Protein AF-A0A847LHH3-F1 (afdb_monomer_lite)

Secondary structure (DSSP, 8-state):
---HHHHHHHHHHHHH----PBPEETT---EEEEEEEEEEESS-S--HHHHHHHHHHS-S--SEEEEE-S-GGGTHHHHHHHHHH-TGGGTSEEEEE-TTS-HHHHHHHHHTSTT---EEEEEEEEEEEEEEEEEETTSBS-EEEEEEEEEEEEEEEE--SSS-EEEEEEEEEEEEEEEESSS-GGGEEEEEEESSSSSEEEEEE-HHHHHHHHHTTSEEPP-PPTT-PSPPGGGSPPPTT--S--

pLDDT: mean 75.41, std 15.44, range [32.31, 95.19]

Foldseek 3Di:
DPDVVVVVVVLVVQVPDDDDKFAAEPFDFPWDFPDKDKDWDQDDPACLQVVLCCQVPPPDQFQEEEEEGQCQVVCVVVLVCQVVNDDSSVRHHYDYDHPVQDLVNVLCVQLPDDVRTFYKYKYKHRKMKMWTKIAGPRMPRFKIKTKIKIKIWMWMWTSDPVDTDIDIDIFMWMKMWMFTGRPDPVRTAWIFTGRGLADTPDIDGDVVVVVVCCVVSSHPHDDDDPDDDDDHSVNPDDRVVPPDDD

Sequence (246 aa):
MRPILPLLAALVVLTGAVFPAAGCTLADHAWQPIVFQAWDLDRPVVLQGILSWLVRSVPGQPREVWFRTNHPGEWWAADALKASIGGWVAQAAWHPIGPESGLLERVRTLAAGDGAPVALVAGVDQVRVWAGVFRDANAADGCYQFLVAQEARVRAILTGPVSPWAEEKTLRCWASAVFYGPPVPAGLLALTVTLDGETPAVTIDDPAKVALLISGKRLKQFVPKPGGTAPALSEIPPVPGGEAAR

Structure (mmCIF, N/CA/C/O backbone):
data_AF-A0A847LHH3-F1
#
_entry.id   AF-A0A847LHH3-F1
#
loop_
_atom_site.group_PDB
_atom_site.id
_atom_site.type_symbol
_atom_site.label_atom_id
_atom_site.label_alt_id
_atom_site.label_comp_id
_atom_site.label_asym_id
_atom_site.label_entity_id
_atom_site.label_seq_id
_atom_site.pdbx_PDB_ins_code
_atom_site.Cartn_x
_atom_site.Cartn_y
_atom_site.Cartn_z
_atom_site.occupancy
_atom_site.B_iso_or_equiv
_atom_site.auth_seq_id
_atom_site.auth_comp_id
_atom_site.auth_asym_id
_atom_site.auth_atom_id
_atom_site.pdbx_PDB_model_num
ATOM 1 N N . MET A 1 1 ? 17.432 -7.822 9.352 1.00 44.81 1 MET A N 1
ATOM 2 C CA . MET A 1 1 ? 17.647 -6.721 8.381 1.00 44.81 1 MET A CA 1
ATOM 3 C C . MET A 1 1 ? 18.822 -7.042 7.447 1.00 44.81 1 MET A C 1
ATOM 5 O O . MET A 1 1 ? 19.930 -6.600 7.705 1.00 44.81 1 MET A O 1
ATOM 9 N N . ARG A 1 2 ? 18.623 -7.854 6.395 1.00 49.25 2 ARG A N 1
ATOM 10 C CA . ARG A 1 2 ? 19.619 -8.101 5.323 1.00 49.25 2 ARG A CA 1
ATOM 11 C C . ARG A 1 2 ? 19.042 -8.320 3.889 1.00 49.25 2 ARG A C 1
ATOM 13 O O . ARG A 1 2 ? 19.647 -9.088 3.153 1.00 49.25 2 ARG A O 1
ATOM 20 N N . PRO A 1 3 ? 17.944 -7.676 3.422 1.00 53.41 3 PRO A N 1
ATOM 21 C CA . PRO A 1 3 ? 17.527 -7.847 2.021 1.00 53.41 3 PRO A CA 1
ATOM 22 C C . PRO A 1 3 ? 17.712 -6.625 1.098 1.00 53.41 3 PRO A C 1
ATOM 24 O O . PRO A 1 3 ? 17.299 -6.674 -0.054 1.00 53.41 3 PRO A O 1
ATOM 27 N N . ILE A 1 4 ? 18.319 -5.528 1.562 1.00 54.66 4 ILE A N 1
ATOM 28 C CA . ILE A 1 4 ? 18.472 -4.299 0.750 1.00 54.66 4 ILE A CA 1
ATOM 29 C C . ILE A 1 4 ? 19.621 -4.431 -0.274 1.00 54.66 4 ILE A C 1
ATOM 31 O O . ILE A 1 4 ? 19.595 -3.824 -1.343 1.00 54.66 4 ILE A O 1
ATOM 35 N N . LEU A 1 5 ? 20.614 -5.275 0.025 1.00 51.53 5 LEU A N 1
ATOM 36 C CA . LEU A 1 5 ? 21.828 -5.450 -0.776 1.00 51.53 5 LEU A CA 1
ATOM 37 C C . LEU A 1 5 ? 21.592 -5.885 -2.243 1.00 51.53 5 LEU A C 1
ATOM 39 O O . LEU A 1 5 ? 22.200 -5.270 -3.116 1.00 51.53 5 LEU A O 1
ATOM 43 N N . PRO A 1 6 ? 20.733 -6.878 -2.564 1.00 56.34 6 PRO A N 1
ATOM 44 C CA . PRO A 1 6 ? 20.505 -7.287 -3.953 1.00 56.34 6 PRO A CA 1
ATOM 45 C C . PRO A 1 6 ? 19.793 -6.216 -4.789 1.00 56.34 6 PRO A C 1
ATOM 47 O O . PRO A 1 6 ? 20.095 -6.076 -5.971 1.00 56.34 6 PRO A O 1
ATOM 50 N N . LEU A 1 7 ? 18.900 -5.421 -4.184 1.00 57.25 7 LEU A N 1
ATOM 51 C CA . LEU A 1 7 ? 18.204 -4.333 -4.879 1.00 57.25 7 LEU A CA 1
ATOM 52 C C . LEU A 1 7 ? 19.178 -3.199 -5.239 1.00 57.25 7 LEU A C 1
ATOM 54 O O . LEU A 1 7 ? 19.166 -2.699 -6.361 1.00 57.25 7 LEU A O 1
ATOM 58 N N . LEU A 1 8 ? 20.068 -2.844 -4.304 1.00 56.97 8 LEU A N 1
ATOM 59 C CA . LEU A 1 8 ? 21.129 -1.861 -4.539 1.00 56.97 8 LEU A CA 1
ATOM 60 C C . LEU A 1 8 ? 22.154 -2.360 -5.564 1.00 56.97 8 LEU A C 1
ATOM 62 O O . LEU A 1 8 ? 22.555 -1.598 -6.439 1.00 56.97 8 LEU A O 1
ATOM 66 N N . ALA A 1 9 ? 22.549 -3.634 -5.499 1.00 57.84 9 ALA A N 1
ATOM 67 C CA . ALA A 1 9 ? 23.476 -4.224 -6.462 1.00 57.84 9 ALA A CA 1
ATOM 68 C C . ALA A 1 9 ? 22.887 -4.253 -7.882 1.00 57.84 9 ALA A C 1
ATOM 70 O O . ALA A 1 9 ? 23.576 -3.897 -8.835 1.00 57.84 9 ALA A O 1
ATOM 71 N N . ALA A 1 10 ? 21.603 -4.596 -8.030 1.00 58.44 10 ALA A N 1
ATOM 72 C CA . ALA A 1 10 ? 20.916 -4.536 -9.317 1.00 58.44 10 ALA A CA 1
ATOM 73 C C . ALA A 1 10 ? 20.830 -3.099 -9.854 1.00 58.44 10 ALA A C 1
ATOM 75 O O . ALA A 1 10 ? 21.081 -2.879 -11.037 1.00 58.44 10 ALA A O 1
ATOM 76 N N . LEU A 1 11 ? 20.567 -2.111 -8.989 1.00 57.62 11 LEU A N 1
ATOM 77 C CA . LEU A 1 11 ? 20.569 -0.696 -9.374 1.00 57.62 11 LEU A CA 1
ATOM 78 C C . LEU A 1 11 ? 21.948 -0.249 -9.901 1.00 57.62 11 LEU A C 1
ATOM 80 O O . LEU A 1 11 ? 22.017 0.475 -10.888 1.00 57.62 11 LEU A O 1
ATOM 84 N N . VAL A 1 12 ? 23.041 -0.717 -9.286 1.00 56.56 12 VAL A N 1
ATOM 85 C CA . VAL A 1 12 ? 24.425 -0.423 -9.709 1.00 56.56 12 VAL A CA 1
ATOM 86 C C . VAL A 1 12 ? 24.788 -1.107 -11.033 1.00 56.56 12 VAL A C 1
ATOM 88 O O . VAL A 1 12 ? 25.443 -0.503 -11.878 1.00 56.56 12 VAL A O 1
ATOM 91 N N . VAL A 1 13 ? 24.342 -2.346 -11.261 1.00 55.34 13 VAL A N 1
ATOM 92 C CA . VAL A 1 13 ? 24.558 -3.039 -12.547 1.00 55.34 13 VAL A CA 1
ATOM 93 C C . VAL A 1 13 ? 23.802 -2.339 -13.682 1.00 55.34 13 VAL A C 1
ATOM 95 O O . VAL A 1 13 ? 24.319 -2.226 -14.792 1.00 55.34 13 VAL A O 1
ATOM 98 N N . LEU A 1 14 ? 22.612 -1.804 -13.399 1.00 52.00 14 LEU A N 1
ATOM 99 C CA . LEU A 1 14 ? 21.788 -1.094 -14.378 1.00 52.00 14 LEU A CA 1
ATOM 100 C C . LEU A 1 14 ? 22.317 0.303 -14.732 1.00 52.00 14 LEU A C 1
ATOM 102 O O . LEU A 1 14 ? 22.059 0.772 -15.836 1.00 52.00 14 LEU A O 1
ATOM 106 N N . THR A 1 15 ? 23.066 0.970 -13.847 1.00 52.38 15 THR A N 1
ATOM 107 C CA . THR A 1 15 ? 23.677 2.283 -14.140 1.00 52.38 15 THR A CA 1
ATOM 108 C C . THR A 1 15 ? 24.998 2.190 -14.904 1.00 52.38 15 THR A C 1
ATOM 110 O O . THR A 1 15 ? 25.412 3.178 -15.509 1.00 52.38 15 THR A O 1
ATOM 113 N N . GLY A 1 16 ? 25.651 1.023 -14.911 1.00 44.00 16 GLY A N 1
ATOM 114 C CA . GLY A 1 16 ? 26.952 0.819 -15.556 1.00 44.00 16 GLY A CA 1
ATOM 115 C C . GLY A 1 16 ? 26.906 0.399 -17.029 1.00 44.00 16 GLY A C 1
ATOM 116 O O . GLY A 1 16 ? 27.926 0.486 -17.710 1.00 44.00 16 GLY A O 1
ATOM 117 N N . ALA A 1 17 ? 25.760 -0.055 -17.541 1.00 44.75 17 ALA A N 1
ATOM 118 C CA . ALA A 1 17 ? 25.669 -0.618 -18.884 1.00 44.75 17 ALA A CA 1
ATOM 119 C C . ALA A 1 17 ? 24.989 0.353 -19.867 1.00 44.75 17 ALA A C 1
ATOM 121 O O . ALA A 1 17 ? 23.787 0.603 -19.805 1.00 44.75 17 ALA A O 1
ATOM 122 N N . VAL A 1 18 ? 25.777 0.918 -20.785 1.00 43.66 18 VAL A N 1
ATOM 123 C CA . VAL A 1 18 ? 25.282 1.754 -21.888 1.00 43.66 18 VAL A CA 1
ATOM 124 C C . VAL A 1 18 ? 24.937 0.838 -23.059 1.00 43.66 18 VAL A C 1
ATOM 126 O O . VAL A 1 18 ? 25.829 0.394 -23.779 1.00 43.66 18 VAL A O 1
ATOM 129 N N . PHE A 1 19 ? 23.651 0.546 -23.255 1.00 43.66 19 PHE A N 1
ATOM 130 C CA . PHE A 1 19 ? 23.181 -0.238 -24.398 1.00 43.66 19 PHE A CA 1
ATOM 131 C C . PHE A 1 19 ? 22.636 0.669 -25.516 1.00 43.66 19 PHE A C 1
ATOM 133 O O . PHE A 1 19 ? 21.975 1.675 -25.233 1.00 43.66 19 PHE A O 1
ATOM 140 N N . PRO A 1 20 ? 22.910 0.356 -26.796 1.00 41.19 20 PRO A N 1
ATOM 141 C CA . PRO A 1 20 ? 22.303 1.057 -27.918 1.00 41.19 20 PRO A CA 1
ATOM 142 C C . PRO A 1 20 ? 20.816 0.696 -28.006 1.00 41.19 20 PRO A C 1
ATOM 144 O O . PRO A 1 20 ? 20.456 -0.432 -28.320 1.00 41.19 20 PRO A O 1
ATOM 147 N N . ALA A 1 21 ? 19.953 1.671 -27.739 1.00 45.38 21 ALA A N 1
ATOM 148 C CA . ALA A 1 21 ? 18.511 1.473 -27.717 1.00 45.38 21 ALA A CA 1
ATOM 149 C C . ALA A 1 21 ? 17.887 1.593 -29.120 1.00 45.38 21 ALA A C 1
ATOM 151 O O . ALA A 1 21 ? 18.062 2.609 -29.800 1.00 45.38 21 ALA A O 1
ATOM 152 N N . ALA A 1 22 ? 17.114 0.582 -29.532 1.00 47.66 22 ALA A N 1
ATOM 153 C CA . ALA A 1 22 ? 16.155 0.689 -30.636 1.00 47.66 22 ALA A CA 1
ATOM 154 C C . ALA A 1 22 ? 14.733 0.885 -30.080 1.00 47.66 22 ALA A C 1
ATOM 156 O O . ALA A 1 22 ? 14.365 0.297 -29.062 1.00 47.66 22 ALA A O 1
ATOM 157 N N . GLY A 1 23 ? 13.948 1.751 -30.729 1.00 50.00 23 GLY A N 1
ATOM 158 C CA . GLY A 1 23 ? 12.786 2.368 -30.091 1.00 50.00 23 GLY A CA 1
ATOM 159 C C . GLY A 1 23 ? 11.600 1.462 -29.752 1.00 50.00 23 GLY A C 1
ATOM 160 O O . GLY A 1 23 ? 11.168 0.643 -30.563 1.00 50.00 23 GLY A O 1
ATOM 161 N N . CYS A 1 24 ? 11.056 1.701 -28.557 1.00 56.78 24 CYS A N 1
ATOM 162 C CA . CYS A 1 24 ? 9.857 1.107 -27.959 1.00 56.78 24 CYS A CA 1
ATOM 163 C C . CYS A 1 24 ? 8.589 1.895 -28.324 1.00 56.78 24 CYS A C 1
ATOM 165 O O . CYS A 1 24 ? 8.655 3.116 -28.455 1.00 56.78 24 CYS A O 1
ATOM 167 N N . THR A 1 25 ? 7.431 1.239 -28.429 1.00 57.19 25 THR A N 1
ATOM 168 C CA . THR A 1 25 ? 6.117 1.910 -28.459 1.00 57.19 25 THR A CA 1
ATOM 169 C C . THR A 1 25 ? 5.584 2.077 -27.037 1.00 57.19 25 THR A C 1
ATOM 171 O O . THR A 1 25 ? 5.520 1.099 -26.308 1.00 57.19 25 THR A O 1
ATOM 174 N N . LEU A 1 26 ? 5.173 3.284 -26.641 1.00 57.91 26 LEU A N 1
ATOM 175 C CA . LEU A 1 26 ? 4.742 3.611 -25.264 1.00 57.91 26 LEU A CA 1
ATOM 176 C C . LEU A 1 26 ? 3.492 2.886 -24.732 1.00 57.91 26 LEU A C 1
ATOM 178 O O . LEU A 1 26 ? 3.103 3.123 -23.597 1.00 57.91 26 LEU A O 1
ATOM 182 N N . ALA A 1 27 ? 2.825 2.069 -25.542 1.00 59.31 27 ALA A N 1
ATOM 183 C CA . ALA A 1 27 ? 1.530 1.487 -25.190 1.00 59.31 27 ALA A CA 1
ATOM 184 C C . ALA A 1 27 ? 1.467 -0.035 -25.351 1.00 59.31 27 ALA A C 1
ATOM 186 O O . ALA A 1 27 ? 0.390 -0.609 -25.242 1.00 59.31 27 ALA A O 1
ATOM 187 N N . ASP A 1 28 ? 2.595 -0.683 -25.642 1.00 69.81 28 ASP A N 1
ATOM 188 C CA . ASP A 1 28 ? 2.664 -2.142 -25.724 1.00 69.81 28 ASP A CA 1
ATOM 189 C C . ASP A 1 28 ? 3.966 -2.597 -25.067 1.00 69.81 28 ASP A C 1
ATOM 191 O O . ASP A 1 28 ? 4.981 -2.818 -25.731 1.00 69.81 28 ASP A O 1
ATOM 195 N N . HIS A 1 29 ? 3.953 -2.609 -23.734 1.00 75.38 29 HIS A N 1
ATOM 196 C CA . HIS A 1 29 ? 5.086 -3.026 -22.923 1.00 75.38 29 HIS A CA 1
ATOM 197 C C . HIS A 1 29 ? 4.973 -4.513 -22.584 1.00 75.38 29 HIS A C 1
ATOM 199 O O . HIS A 1 29 ? 3.976 -4.965 -22.023 1.00 75.38 29 HIS A O 1
ATOM 205 N N . ALA A 1 30 ? 6.035 -5.263 -22.855 1.00 82.44 30 ALA A N 1
ATOM 206 C CA . ALA A 1 30 ? 6.190 -6.655 -22.459 1.00 82.44 30 ALA A CA 1
ATOM 207 C C . ALA A 1 30 ? 7.208 -6.743 -21.313 1.00 82.44 30 ALA A C 1
ATOM 209 O O . ALA A 1 30 ? 8.346 -7.184 -21.492 1.00 82.44 30 ALA A O 1
ATOM 210 N N . TRP A 1 31 ? 6.807 -6.276 -20.129 1.00 84.69 31 TRP A N 1
ATOM 211 C CA . TRP A 1 31 ? 7.673 -6.212 -18.952 1.00 84.69 31 TRP A CA 1
ATOM 212 C C . TRP A 1 31 ? 8.193 -7.593 -18.534 1.00 84.69 31 TRP A C 1
ATOM 214 O O . TRP A 1 31 ? 7.436 -8.496 -18.183 1.00 84.69 31 TRP A O 1
ATOM 224 N N . GLN A 1 32 ? 9.515 -7.735 -18.509 1.00 85.44 32 GLN A N 1
ATOM 225 C CA . GLN A 1 32 ? 10.234 -8.901 -18.010 1.00 85.44 32 GLN A CA 1
ATOM 226 C C . GLN A 1 32 ? 11.016 -8.533 -16.747 1.00 85.44 32 GLN A C 1
ATOM 228 O O . GLN A 1 32 ? 11.773 -7.558 -16.771 1.00 85.44 32 GLN A O 1
ATOM 233 N N . PRO A 1 33 ? 10.892 -9.301 -15.651 1.00 86.88 33 PRO A N 1
ATOM 234 C CA . PRO A 1 33 ? 11.634 -9.023 -14.431 1.00 86.88 33 PRO A CA 1
ATOM 235 C C . PRO A 1 33 ? 13.138 -9.211 -14.661 1.00 86.88 33 PRO A C 1
ATOM 237 O O . PRO A 1 33 ? 13.579 -10.237 -15.173 1.00 86.88 33 PRO A O 1
ATOM 240 N N . ILE A 1 34 ? 13.924 -8.221 -14.247 1.00 86.50 34 ILE A N 1
ATOM 241 C CA . ILE A 1 34 ? 15.387 -8.304 -14.142 1.00 86.50 34 ILE A CA 1
ATOM 242 C C . ILE A 1 34 ? 15.750 -8.745 -12.727 1.00 86.50 34 ILE A C 1
ATOM 244 O O . ILE A 1 34 ? 16.486 -9.704 -12.518 1.00 86.50 34 ILE A O 1
ATOM 248 N N . VAL A 1 35 ? 15.200 -8.028 -11.748 1.00 86.81 35 VAL A N 1
ATOM 249 C CA . VAL A 1 35 ? 15.304 -8.339 -10.328 1.00 86.81 35 VAL A CA 1
ATOM 250 C C . VAL A 1 35 ? 13.930 -8.169 -9.712 1.00 86.81 35 VAL A C 1
ATOM 252 O O . VAL A 1 35 ? 13.208 -7.224 -10.026 1.00 86.81 35 VAL A O 1
ATOM 255 N N . PHE A 1 36 ? 13.571 -9.086 -8.829 1.00 87.19 36 PHE A N 1
ATOM 256 C CA . PHE A 1 36 ? 12.321 -9.038 -8.100 1.00 87.19 36 PHE A CA 1
ATOM 257 C C . PHE A 1 36 ? 12.545 -9.609 -6.710 1.00 87.19 36 PHE A C 1
ATOM 259 O O . PHE A 1 36 ? 13.161 -10.663 -6.559 1.00 87.19 36 PHE A O 1
ATOM 266 N N . GLN A 1 37 ? 12.036 -8.920 -5.699 1.00 89.00 37 GLN A N 1
ATOM 267 C CA . GLN A 1 37 ? 12.116 -9.374 -4.325 1.00 89.00 37 GLN A CA 1
ATOM 268 C C . GLN A 1 37 ? 10.803 -9.080 -3.609 1.00 89.00 37 GLN A C 1
ATOM 270 O O . GLN A 1 37 ? 10.242 -7.995 -3.742 1.00 89.00 37 GLN A O 1
ATOM 275 N N . ALA A 1 38 ? 10.347 -10.052 -2.823 1.00 90.12 38 ALA A N 1
ATOM 276 C CA . ALA A 1 38 ? 9.202 -9.916 -1.935 1.00 90.12 38 ALA A CA 1
ATOM 277 C C . ALA A 1 38 ? 9.617 -10.132 -0.475 1.00 90.12 38 ALA A C 1
ATOM 279 O O . ALA A 1 38 ? 10.584 -10.850 -0.191 1.00 90.12 38 ALA A O 1
ATOM 280 N N . TRP A 1 39 ? 8.865 -9.513 0.429 1.00 91.88 39 TRP A N 1
ATOM 281 C CA . TRP A 1 39 ? 9.042 -9.560 1.873 1.00 91.88 39 TRP A CA 1
ATOM 282 C C . TRP A 1 39 ? 7.690 -9.603 2.563 1.00 91.88 39 TRP A C 1
ATOM 284 O O . TRP A 1 39 ? 6.839 -8.754 2.300 1.00 91.88 39 TRP A O 1
ATOM 294 N N . ASP A 1 40 ? 7.537 -10.534 3.495 1.00 92.75 40 ASP A N 1
ATOM 295 C CA . ASP A 1 40 ? 6.441 -10.487 4.452 1.00 92.75 40 ASP A CA 1
ATOM 296 C C . ASP A 1 40 ? 6.855 -9.588 5.614 1.00 92.75 40 ASP A C 1
ATOM 298 O O . ASP A 1 40 ? 7.924 -9.758 6.212 1.00 92.75 40 ASP A O 1
ATOM 302 N N . LEU A 1 41 ? 6.025 -8.590 5.888 1.00 89.81 41 LEU A N 1
ATOM 303 C CA . LEU A 1 41 ? 6.204 -7.637 6.968 1.00 89.81 41 LEU A CA 1
ATOM 304 C C . LEU A 1 41 ? 5.124 -7.859 8.025 1.00 89.81 41 LEU A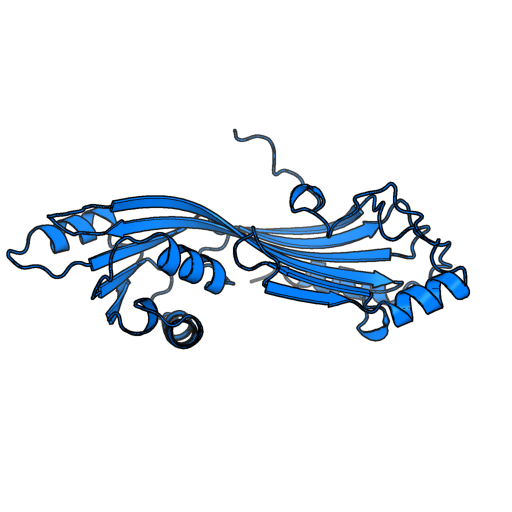 C 1
ATOM 306 O O . LEU A 1 41 ? 4.007 -8.294 7.757 1.00 89.81 41 LEU A O 1
ATOM 310 N N . ASP A 1 42 ? 5.456 -7.513 9.256 1.00 87.81 42 ASP A N 1
ATOM 311 C CA . ASP A 1 42 ? 4.536 -7.518 10.391 1.00 87.81 42 ASP A CA 1
ATOM 312 C C . ASP A 1 42 ? 3.811 -6.172 10.568 1.00 87.81 42 ASP A C 1
ATOM 314 O O . ASP A 1 42 ? 2.989 -6.028 11.475 1.00 87.81 42 ASP A O 1
ATOM 318 N N . ARG A 1 43 ? 4.100 -5.195 9.698 1.00 86.00 43 ARG A N 1
ATOM 319 C CA . ARG A 1 43 ? 3.485 -3.865 9.660 1.00 86.00 43 ARG A CA 1
ATOM 320 C C . ARG A 1 43 ? 3.415 -3.310 8.233 1.00 86.00 43 ARG A C 1
ATOM 322 O O . ARG A 1 43 ? 4.319 -3.573 7.437 1.00 86.00 43 ARG A O 1
ATOM 329 N N . PRO A 1 44 ? 2.384 -2.512 7.907 1.00 86.44 44 PRO A N 1
ATOM 330 C CA . PRO A 1 44 ? 2.318 -1.784 6.644 1.00 86.44 44 PRO A CA 1
ATOM 331 C C . PRO A 1 44 ? 3.369 -0.666 6.589 1.00 86.44 44 PRO A C 1
ATOM 333 O O . PRO A 1 44 ? 3.578 0.056 7.561 1.00 86.44 44 PRO A O 1
ATOM 336 N N . VAL A 1 45 ? 3.998 -0.500 5.426 1.00 83.62 45 VAL A N 1
ATOM 337 C CA . VAL A 1 45 ? 4.881 0.628 5.085 1.00 83.62 45 VAL A CA 1
ATOM 338 C C . VAL A 1 45 ? 4.055 1.843 4.670 1.00 83.62 45 VAL A C 1
ATOM 340 O O . VAL A 1 45 ? 4.354 2.969 5.056 1.00 83.62 45 VAL A O 1
ATOM 343 N N . VAL A 1 46 ? 2.990 1.615 3.899 1.00 83.75 46 VAL A N 1
ATOM 344 C CA . VAL A 1 46 ? 2.064 2.657 3.448 1.00 83.75 46 VAL A CA 1
ATOM 345 C C . VAL A 1 46 ? 0.716 2.454 4.129 1.00 83.75 46 VAL A C 1
ATOM 347 O O . VAL A 1 46 ? 0.020 1.471 3.880 1.00 83.75 46 VAL A O 1
ATOM 350 N N . LEU A 1 47 ? 0.347 3.404 4.988 1.00 84.50 47 LEU A N 1
ATOM 351 C CA . LEU A 1 47 ? -0.915 3.399 5.736 1.00 84.50 47 LEU A CA 1
ATOM 352 C C . LEU A 1 47 ? -2.027 4.212 5.057 1.00 84.50 47 LEU A C 1
ATOM 354 O O . LEU A 1 47 ? -3.202 3.968 5.312 1.00 84.50 47 LEU A O 1
ATOM 358 N N . GLN A 1 48 ? -1.684 5.146 4.168 1.00 84.56 48 GLN A N 1
ATOM 359 C CA . GLN A 1 48 ? -2.640 6.078 3.560 1.00 84.56 48 GLN A CA 1
ATOM 360 C C . GLN A 1 48 ? -3.804 5.370 2.848 1.00 84.56 48 GLN A C 1
ATOM 362 O O . GLN A 1 48 ? -4.950 5.789 2.991 1.00 84.56 48 GLN A O 1
ATOM 367 N N . GLY A 1 49 ? -3.533 4.275 2.129 1.00 83.19 49 GLY A N 1
ATOM 368 C CA . GLY A 1 49 ? -4.565 3.456 1.485 1.00 83.19 49 GLY A CA 1
ATOM 369 C C . GLY A 1 49 ? -5.546 2.831 2.468 1.00 83.19 49 GLY A C 1
ATOM 370 O O . GLY A 1 49 ? -6.758 2.927 2.294 1.00 83.19 49 GLY A O 1
ATOM 371 N N . ILE A 1 50 ? -5.006 2.247 3.540 1.00 87.38 50 ILE A N 1
ATOM 372 C CA . ILE A 1 50 ? -5.772 1.617 4.622 1.00 87.38 50 ILE A CA 1
ATOM 373 C C . ILE A 1 50 ? -6.695 2.639 5.274 1.00 87.38 50 ILE A C 1
ATOM 375 O O . ILE A 1 50 ? -7.891 2.406 5.422 1.00 87.38 50 ILE A O 1
ATOM 379 N N . LEU A 1 51 ? -6.149 3.801 5.614 1.00 87.19 51 LEU A N 1
ATOM 380 C CA . LEU A 1 51 ? -6.906 4.855 6.268 1.00 87.19 51 LEU A CA 1
ATOM 381 C C . LEU A 1 51 ? -7.945 5.490 5.329 1.00 87.19 51 LEU A C 1
ATOM 383 O O . LEU A 1 51 ? -9.066 5.752 5.755 1.00 87.19 51 LEU A O 1
ATOM 387 N N . SER A 1 52 ? -7.618 5.670 4.045 1.00 86.00 52 SER A N 1
ATOM 388 C CA . SER A 1 52 ? -8.572 6.164 3.040 1.00 86.00 52 SER A CA 1
ATOM 389 C C . SER A 1 52 ? -9.742 5.196 2.858 1.00 86.00 52 SER A C 1
ATOM 391 O O . SER A 1 52 ? -10.894 5.622 2.795 1.00 86.00 52 SER A O 1
ATOM 393 N N . TRP A 1 53 ? -9.468 3.888 2.824 1.00 88.50 53 TRP A N 1
ATOM 394 C CA . TRP A 1 53 ? -10.511 2.865 2.786 1.00 88.50 53 TRP A CA 1
ATOM 395 C C . TRP A 1 53 ? -11.397 2.909 4.037 1.00 88.50 53 TRP A C 1
ATOM 397 O O . TRP A 1 53 ? -12.620 2.881 3.896 1.00 88.50 53 TRP A O 1
ATOM 407 N N . LEU A 1 54 ? -10.813 3.047 5.234 1.00 89.31 54 LEU A N 1
ATOM 408 C CA . LEU A 1 54 ? -11.577 3.170 6.480 1.00 89.31 54 LEU A CA 1
ATOM 409 C C . LEU A 1 54 ? -12.524 4.376 6.454 1.00 89.31 54 LEU A C 1
ATOM 411 O O . LEU A 1 54 ? -13.699 4.221 6.773 1.00 89.31 54 LEU A O 1
ATOM 415 N N . VAL A 1 55 ? -12.053 5.552 6.023 1.00 89.25 55 VAL A N 1
ATOM 416 C CA . VAL A 1 55 ? -12.899 6.757 5.918 1.00 89.25 55 VAL A CA 1
ATOM 417 C C . VAL A 1 55 ? -14.110 6.529 5.014 1.00 89.25 55 VAL A C 1
ATOM 419 O O . VAL A 1 55 ? -15.197 7.000 5.340 1.00 89.25 55 VAL A O 1
ATOM 422 N N . ARG A 1 56 ? -13.930 5.824 3.889 1.00 88.69 56 ARG A N 1
ATOM 423 C CA . ARG A 1 56 ? -14.997 5.590 2.902 1.00 88.69 56 ARG A CA 1
ATOM 424 C C . ARG A 1 56 ? -15.964 4.471 3.287 1.00 88.69 56 ARG A C 1
ATOM 426 O O . ARG A 1 56 ? -17.119 4.531 2.883 1.00 88.69 56 ARG A O 1
ATOM 433 N N . SER A 1 57 ? -15.487 3.453 4.002 1.00 89.94 57 SER A N 1
ATOM 434 C CA . SER A 1 57 ? -16.219 2.185 4.163 1.00 89.94 57 SER A CA 1
ATOM 435 C C . SER A 1 57 ? -16.881 2.041 5.528 1.00 89.94 57 SER A C 1
ATOM 437 O O . SER A 1 57 ? -17.894 1.356 5.642 1.00 89.94 57 SER A O 1
ATOM 439 N N . VAL A 1 58 ? -16.342 2.690 6.565 1.00 91.12 58 VAL A N 1
ATOM 440 C CA . VAL A 1 58 ? -16.915 2.617 7.913 1.00 91.12 58 VAL A CA 1
ATOM 441 C C . VAL A 1 58 ? -18.204 3.445 7.964 1.00 91.12 58 VAL A C 1
ATOM 443 O O . VAL A 1 58 ? -18.156 4.655 7.726 1.00 91.12 58 VAL A O 1
ATOM 446 N N . PRO A 1 59 ? -19.357 2.841 8.304 1.00 88.38 59 PRO A N 1
ATOM 447 C CA . PRO A 1 59 ? -20.597 3.585 8.449 1.00 88.38 59 PRO A CA 1
ATOM 448 C C . PRO A 1 59 ? -20.565 4.458 9.712 1.00 88.38 59 PRO A C 1
ATOM 450 O O . PRO A 1 59 ? -20.185 4.014 10.796 1.00 88.38 59 PRO A O 1
ATOM 453 N N . GLY A 1 60 ? -21.017 5.705 9.582 1.00 86.44 60 GLY A N 1
ATOM 454 C CA . GLY A 1 60 ? -21.051 6.664 10.687 1.00 86.44 60 GLY A CA 1
ATOM 455 C C . GLY A 1 60 ? -19.688 7.286 11.002 1.00 86.44 60 GLY A C 1
ATOM 456 O O . GLY A 1 60 ? -18.818 7.395 10.144 1.00 86.44 60 GLY A O 1
ATOM 457 N N . GLN A 1 61 ? -19.535 7.774 12.233 1.00 88.44 61 GLN A N 1
ATOM 458 C CA . GLN A 1 61 ? -18.325 8.458 12.699 1.00 88.44 61 GLN A CA 1
ATOM 459 C C . GLN A 1 61 ? -17.952 7.911 14.083 1.00 88.44 61 GLN A C 1
ATOM 461 O O . GLN A 1 61 ? -18.471 8.405 15.090 1.00 88.44 61 GLN A O 1
ATOM 466 N N . PRO A 1 62 ? -17.130 6.847 14.159 1.00 89.38 62 PRO A N 1
ATOM 467 C CA . PRO A 1 62 ? -16.702 6.308 15.442 1.00 89.38 62 PRO A CA 1
ATOM 468 C C . PRO A 1 62 ? -15.922 7.374 16.215 1.00 89.38 62 PRO A C 1
ATOM 470 O O . PRO A 1 62 ? -15.149 8.143 15.641 1.00 89.38 62 PRO A O 1
ATOM 473 N N . ARG A 1 63 ? -16.130 7.416 17.532 1.00 87.94 63 ARG A N 1
ATOM 474 C CA . ARG A 1 63 ? -15.412 8.354 18.412 1.00 87.94 63 ARG A CA 1
ATOM 475 C C . ARG A 1 63 ? -14.036 7.834 18.797 1.00 87.94 63 ARG A C 1
ATOM 477 O O . ARG A 1 63 ? -13.146 8.624 19.095 1.00 87.94 63 ARG A O 1
ATOM 484 N N . GLU A 1 64 ? -13.878 6.516 18.769 1.00 90.75 64 GLU A N 1
ATOM 485 C CA . GLU A 1 64 ? -12.651 5.827 19.139 1.00 90.75 64 GLU A CA 1
ATOM 486 C C . GLU A 1 64 ? -12.226 4.845 18.049 1.00 90.75 64 GLU A C 1
ATOM 488 O O . GLU A 1 64 ? -13.065 4.170 17.448 1.00 90.75 64 GLU A O 1
ATOM 493 N N . VAL A 1 65 ? -10.918 4.732 17.828 1.00 90.88 65 VAL A N 1
ATOM 494 C CA . VAL A 1 65 ? -10.305 3.744 16.940 1.00 90.88 65 VAL A CA 1
ATOM 495 C C . VAL A 1 65 ? -9.259 2.946 17.700 1.00 90.88 65 VAL A C 1
ATOM 497 O O . VAL A 1 65 ? -8.191 3.441 18.043 1.00 90.88 65 VAL A O 1
ATOM 500 N N . TRP A 1 66 ? -9.534 1.672 17.914 1.00 91.31 66 TRP A N 1
ATOM 501 C CA . TRP A 1 66 ? -8.612 0.724 18.513 1.00 91.31 66 TRP A CA 1
ATOM 502 C C . TRP A 1 66 ? -7.894 -0.019 17.390 1.00 91.31 66 TRP A C 1
ATOM 504 O O . TRP A 1 66 ? -8.483 -0.874 16.729 1.00 91.31 66 TRP A O 1
ATOM 514 N N . PHE A 1 67 ? -6.638 0.335 17.129 1.00 90.25 67 PHE A N 1
ATOM 515 C CA . PHE A 1 67 ? -5.897 -0.171 15.977 1.00 90.25 67 PHE A CA 1
ATOM 516 C C . PHE A 1 67 ? -4.837 -1.185 16.395 1.00 90.25 67 PHE A C 1
ATOM 518 O O . PHE A 1 67 ? -3.908 -0.872 17.142 1.00 90.25 67 PHE A O 1
ATOM 525 N N . ARG A 1 68 ? -4.960 -2.415 15.898 1.00 89.44 68 ARG A N 1
ATOM 526 C CA . ARG A 1 68 ? -4.023 -3.498 16.178 1.00 89.44 68 ARG A CA 1
ATOM 527 C C . ARG A 1 68 ? -2.744 -3.329 15.387 1.00 89.44 68 ARG A C 1
ATOM 529 O O . ARG A 1 68 ? -2.766 -3.259 14.160 1.00 89.44 68 ARG A O 1
ATOM 536 N N . THR A 1 69 ? -1.634 -3.338 16.109 1.00 85.19 69 THR A N 1
ATOM 537 C CA . THR A 1 69 ? -0.286 -3.278 15.554 1.00 85.19 69 THR A CA 1
ATOM 538 C C . THR A 1 69 ? 0.630 -4.220 16.325 1.00 85.19 69 THR A C 1
ATOM 540 O O . THR A 1 69 ? 0.511 -4.364 17.540 1.00 85.19 69 THR A O 1
ATOM 543 N N . ASN A 1 70 ? 1.571 -4.846 15.621 1.00 83.56 70 ASN A N 1
ATOM 544 C CA . ASN A 1 70 ? 2.643 -5.616 16.254 1.00 83.56 70 ASN A CA 1
ATOM 545 C C . ASN A 1 70 ? 3.703 -4.703 16.901 1.00 83.56 70 ASN A C 1
ATOM 547 O O . ASN A 1 70 ? 4.515 -5.173 17.691 1.00 83.56 70 ASN A O 1
ATOM 551 N N . HIS A 1 71 ? 3.665 -3.398 16.601 1.00 82.12 71 HIS A N 1
ATOM 552 C CA . HIS A 1 71 ? 4.640 -2.397 17.043 1.00 82.12 71 HIS A C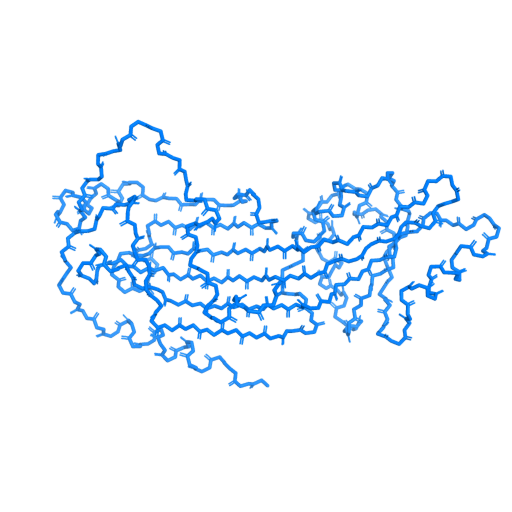A 1
ATOM 553 C C . HIS A 1 71 ? 3.949 -1.170 17.659 1.00 82.12 71 HIS A C 1
ATOM 555 O O . HIS A 1 71 ? 3.930 -0.095 17.057 1.00 82.12 71 HIS A O 1
ATOM 561 N N . PRO A 1 72 ? 3.356 -1.285 18.862 1.00 81.31 72 PRO A N 1
ATOM 562 C CA . PRO A 1 72 ? 2.640 -0.172 19.494 1.00 81.31 72 PRO A CA 1
ATOM 563 C C . PRO A 1 72 ? 3.544 1.031 19.814 1.00 81.31 72 PRO A C 1
ATOM 565 O O . PRO A 1 72 ? 3.070 2.162 19.818 1.00 81.31 72 PRO A O 1
ATOM 568 N N . GLY A 1 73 ? 4.852 0.821 20.014 1.00 77.81 73 GLY A N 1
ATOM 569 C CA . GLY A 1 73 ? 5.822 1.903 20.245 1.00 77.81 73 GLY A CA 1
ATOM 570 C C . GLY A 1 73 ? 6.070 2.812 19.033 1.00 77.81 73 GLY A C 1
ATOM 571 O O . GLY A 1 73 ? 6.620 3.899 19.177 1.00 77.81 73 GLY A O 1
ATOM 572 N N . GLU A 1 74 ? 5.644 2.400 17.840 1.00 75.88 74 GLU A N 1
ATOM 573 C CA . GLU A 1 74 ? 5.811 3.155 16.592 1.00 75.88 74 GLU A CA 1
ATOM 574 C C . GLU A 1 74 ? 4.505 3.824 16.134 1.00 75.88 74 GLU A C 1
ATOM 576 O O . GLU A 1 74 ? 4.392 4.309 15.008 1.00 75.88 74 GLU A O 1
ATOM 581 N N . TRP A 1 75 ? 3.510 3.874 17.025 1.00 78.75 75 TRP A N 1
ATOM 582 C CA . TRP A 1 75 ? 2.185 4.435 16.767 1.00 78.75 75 TRP A CA 1
ATOM 583 C C . TRP A 1 75 ? 2.202 5.900 16.294 1.00 78.75 75 TRP A C 1
ATOM 585 O O . TRP A 1 75 ? 1.305 6.332 15.570 1.00 78.75 75 TRP A O 1
ATOM 595 N N . TRP A 1 76 ? 3.267 6.639 16.613 1.00 78.50 76 TRP A N 1
ATOM 596 C CA . TRP A 1 76 ? 3.465 8.028 16.193 1.00 78.50 76 TRP A CA 1
ATOM 597 C C . TRP A 1 76 ? 3.337 8.230 14.671 1.00 78.50 76 TRP A C 1
ATOM 599 O O . TRP A 1 76 ? 2.879 9.281 14.226 1.00 78.50 76 TRP A O 1
ATOM 609 N N . ALA A 1 77 ? 3.697 7.231 13.857 1.00 71.12 77 ALA A N 1
ATOM 610 C CA . ALA A 1 77 ? 3.561 7.313 12.404 1.00 71.12 77 ALA A CA 1
ATOM 611 C C . ALA A 1 77 ? 2.088 7.296 11.963 1.00 71.12 77 ALA A C 1
ATOM 613 O O . ALA A 1 77 ? 1.705 8.007 11.034 1.00 71.12 77 ALA A O 1
ATOM 614 N N . ALA A 1 78 ? 1.244 6.527 12.656 1.00 72.38 78 ALA A N 1
ATOM 615 C CA . ALA A 1 78 ? -0.194 6.547 12.429 1.00 72.38 78 ALA A CA 1
ATOM 616 C C . ALA A 1 78 ? -0.799 7.886 12.874 1.00 72.38 78 ALA A C 1
ATOM 618 O O . ALA A 1 78 ? -1.648 8.426 12.170 1.00 72.38 78 ALA A O 1
ATOM 619 N N . ASP A 1 79 ? -0.339 8.455 13.994 1.00 76.50 79 ASP A N 1
ATOM 620 C CA . ASP A 1 79 ? -0.771 9.782 14.455 1.00 76.50 79 ASP A CA 1
ATOM 621 C C . ASP A 1 79 ? -0.456 10.883 13.434 1.00 76.50 79 ASP A C 1
ATOM 623 O O . ASP A 1 79 ? -1.335 11.682 13.108 1.00 76.50 79 ASP A O 1
ATOM 627 N N . ALA A 1 80 ? 0.755 10.883 12.868 1.00 78.00 80 ALA A N 1
ATOM 628 C CA . ALA A 1 80 ? 1.159 11.851 11.850 1.00 78.00 80 ALA A CA 1
ATOM 629 C C . ALA A 1 80 ? 0.275 11.789 10.590 1.00 78.00 80 ALA A C 1
ATOM 631 O O . ALA A 1 80 ? -0.044 12.821 10.001 1.00 78.00 80 ALA A O 1
ATOM 632 N N . LEU A 1 81 ? -0.158 10.589 10.193 1.00 77.06 81 LEU A N 1
ATOM 633 C CA . LEU A 1 81 ? -0.959 10.388 8.983 1.00 77.06 81 LEU A CA 1
ATOM 634 C C . LEU A 1 81 ? -2.440 10.735 9.159 1.00 77.06 81 LEU A C 1
ATOM 636 O O . LEU A 1 81 ? -3.089 11.135 8.196 1.00 77.06 81 LEU A O 1
ATOM 640 N N . LYS A 1 82 ? -3.004 10.650 10.369 1.00 78.94 82 LYS A N 1
ATOM 641 C CA . LYS A 1 82 ? -4.419 11.020 10.595 1.00 78.94 82 LYS A CA 1
ATOM 642 C C . LYS A 1 82 ? -4.726 12.434 10.134 1.00 78.94 82 LYS A C 1
ATOM 644 O O . LYS A 1 82 ? -5.757 12.669 9.506 1.00 78.94 82 LYS A O 1
ATOM 649 N N . ALA A 1 83 ? -3.809 13.358 10.415 1.00 74.88 83 ALA A N 1
ATOM 650 C CA . ALA A 1 83 ? -3.956 14.755 10.041 1.00 74.88 83 ALA A CA 1
ATOM 651 C C . ALA A 1 83 ? -4.049 14.944 8.517 1.00 74.88 83 ALA A C 1
ATOM 653 O O . ALA A 1 83 ? -4.784 15.817 8.064 1.00 74.88 83 ALA A O 1
ATOM 654 N N . SER A 1 84 ? -3.372 14.110 7.716 1.00 76.44 84 SER A N 1
ATOM 655 C CA . SER A 1 84 ? -3.386 14.224 6.251 1.00 76.44 84 SER A CA 1
ATOM 656 C C . SER A 1 84 ? -4.615 13.610 5.574 1.00 76.44 84 SER A C 1
ATOM 658 O O . SER A 1 84 ? -4.803 13.807 4.377 1.00 76.44 84 SER A O 1
ATOM 660 N N . ILE A 1 85 ? -5.445 12.857 6.300 1.00 76.31 85 ILE A N 1
ATOM 661 C CA . ILE A 1 85 ? -6.611 12.148 5.738 1.00 76.31 85 ILE A CA 1
ATOM 662 C C . ILE A 1 85 ? -7.926 12.887 5.991 1.00 76.31 85 ILE A C 1
ATOM 664 O O . ILE A 1 85 ? -8.862 12.766 5.202 1.00 76.31 85 ILE A O 1
ATOM 668 N N . GLY A 1 86 ? -7.992 13.694 7.053 1.00 80.62 86 GLY A N 1
ATOM 669 C CA . GLY A 1 86 ? -9.187 14.457 7.404 1.00 80.62 86 GLY A CA 1
ATOM 670 C C . GLY A 1 86 ? -10.371 13.580 7.838 1.00 80.62 86 GLY A C 1
ATOM 671 O O . GLY A 1 86 ? -10.218 12.417 8.219 1.00 80.62 86 GLY A O 1
ATOM 672 N N . GLY A 1 87 ? -11.573 14.163 7.819 1.00 85.19 87 GLY A N 1
ATOM 673 C CA . GLY A 1 87 ? -12.813 13.480 8.201 1.00 85.19 87 GLY A CA 1
ATOM 674 C C . GLY A 1 87 ? -12.864 13.054 9.672 1.00 85.19 87 GLY A C 1
ATOM 675 O O . GLY A 1 87 ? -12.206 13.639 10.533 1.00 85.19 87 GLY A O 1
ATOM 676 N N . TRP A 1 88 ? -13.656 12.018 9.963 1.00 86.44 88 TRP A N 1
ATOM 677 C CA . TRP A 1 88 ? -13.799 11.488 11.323 1.00 86.44 88 TRP A CA 1
ATOM 678 C C . TRP A 1 88 ? -12.503 10.835 11.829 1.00 86.44 88 TRP A C 1
ATOM 680 O O . TRP A 1 88 ? -12.224 10.873 13.023 1.00 86.44 88 TRP A O 1
ATOM 690 N N . VAL A 1 89 ? -11.669 10.300 10.927 1.00 85.75 89 VAL A N 1
ATOM 691 C CA . VAL A 1 89 ? -10.378 9.668 11.259 1.00 85.75 89 VAL A CA 1
ATOM 692 C C . VAL A 1 89 ? -9.430 10.636 11.963 1.00 85.75 89 VAL A C 1
ATOM 694 O O . VAL A 1 89 ? -8.723 10.227 12.885 1.00 85.75 89 VAL A O 1
ATOM 697 N N . ALA A 1 90 ? -9.444 11.912 11.571 1.00 85.12 90 ALA A N 1
ATOM 698 C CA . ALA A 1 90 ? -8.640 12.955 12.200 1.00 85.12 90 ALA A CA 1
ATOM 699 C C . ALA A 1 90 ? -9.160 13.381 13.588 1.00 85.12 90 ALA A C 1
ATOM 701 O O . ALA A 1 90 ? -8.402 13.952 14.366 1.00 85.12 90 ALA A O 1
ATOM 702 N N . GLN A 1 91 ? -10.439 13.129 13.889 1.00 87.38 91 GLN A N 1
ATOM 703 C CA . GLN A 1 91 ? -11.109 13.578 15.118 1.00 87.38 91 GLN A CA 1
ATOM 704 C C . GLN A 1 91 ? -11.254 12.471 16.165 1.00 87.38 91 GLN A C 1
ATOM 706 O O . GLN A 1 91 ? -11.347 12.764 17.355 1.00 87.38 91 GLN A O 1
ATOM 711 N N . ALA A 1 92 ? -11.304 11.211 15.731 1.00 88.19 92 ALA A N 1
ATOM 712 C CA . ALA A 1 92 ? -11.425 10.078 16.630 1.00 88.19 92 ALA A CA 1
ATOM 713 C C . ALA A 1 92 ? -10.204 9.971 17.555 1.00 88.19 92 ALA A C 1
ATOM 715 O O . ALA A 1 92 ? -9.073 10.252 17.152 1.00 88.19 92 ALA A O 1
ATOM 716 N N . ALA A 1 93 ? -10.418 9.519 18.788 1.00 89.44 93 ALA A N 1
ATOM 717 C CA . ALA A 1 93 ? -9.335 9.122 19.677 1.00 89.44 93 ALA A CA 1
ATOM 718 C C . ALA A 1 93 ? -8.807 7.761 19.221 1.00 89.44 93 ALA A C 1
ATOM 720 O O . ALA A 1 93 ? -9.585 6.825 19.062 1.00 89.44 93 ALA A O 1
ATOM 721 N N . TRP A 1 94 ? -7.503 7.627 18.982 1.00 89.25 94 TRP A N 1
ATOM 722 C CA . TRP A 1 94 ? -6.954 6.330 18.593 1.00 89.25 94 TRP A CA 1
ATOM 723 C C . TRP A 1 94 ? -6.117 5.714 19.697 1.00 89.25 94 TRP A C 1
ATOM 725 O O . TRP A 1 94 ? -5.333 6.393 20.358 1.00 89.25 94 TRP A O 1
ATOM 735 N N . HIS A 1 95 ? -6.219 4.398 19.792 1.00 89.06 95 HIS A N 1
ATOM 736 C CA . HIS A 1 95 ? -5.556 3.591 20.791 1.00 89.06 95 HIS A CA 1
ATOM 737 C C . HIS A 1 95 ? -4.836 2.435 20.092 1.00 89.06 95 HIS A C 1
ATOM 739 O O . HIS A 1 95 ? -5.499 1.605 19.458 1.00 89.06 95 HIS A O 1
ATOM 745 N N . PRO A 1 96 ? -3.497 2.348 20.171 1.00 89.44 96 PRO A N 1
ATOM 746 C CA . PRO A 1 96 ? -2.803 1.160 19.709 1.00 89.44 96 PRO A CA 1
ATOM 747 C C . PRO A 1 96 ? -3.159 -0.018 20.621 1.00 89.44 96 PRO A C 1
ATOM 749 O O . PRO A 1 96 ? -3.130 0.100 21.846 1.00 89.44 96 PRO A O 1
ATOM 752 N N . ILE A 1 97 ? -3.469 -1.167 20.025 1.00 88.00 97 ILE A N 1
ATOM 753 C CA . ILE A 1 97 ? -3.593 -2.439 20.747 1.00 88.00 97 ILE A CA 1
ATOM 754 C C . ILE A 1 97 ? -2.494 -3.387 20.284 1.00 88.00 97 ILE A C 1
ATOM 756 O O . ILE A 1 97 ? -2.264 -3.545 19.081 1.00 88.00 97 ILE A O 1
ATOM 760 N N . GLY A 1 98 ? -1.800 -3.989 21.248 1.00 84.62 98 GLY A N 1
ATOM 761 C CA . GLY A 1 98 ? -0.753 -4.962 20.975 1.00 84.62 98 GLY A CA 1
ATOM 762 C C . GLY A 1 98 ? -1.307 -6.284 20.429 1.00 84.62 98 GLY A C 1
ATOM 763 O O . GLY A 1 98 ? -2.521 -6.532 20.466 1.00 84.62 98 GLY A O 1
ATOM 764 N N . PRO A 1 99 ? -0.431 -7.148 19.890 1.00 77.88 99 PRO A N 1
ATOM 765 C CA . PRO A 1 99 ? -0.820 -8.414 19.276 1.00 77.88 99 PRO A CA 1
ATOM 766 C C . PRO A 1 99 ? -1.496 -9.395 20.237 1.00 77.88 99 PRO A C 1
ATOM 768 O O . PRO A 1 99 ? -2.281 -10.222 19.765 1.00 77.88 99 PRO A O 1
ATOM 771 N N . GLU A 1 100 ? -1.204 -9.290 21.536 1.00 75.19 100 GLU A N 1
ATOM 772 C CA . GLU A 1 100 ? -1.743 -10.107 22.627 1.00 75.19 100 GLU A CA 1
ATOM 773 C C . GLU A 1 100 ? -3.232 -9.867 22.896 1.00 75.19 100 GLU A C 1
ATOM 775 O O . GLU A 1 100 ? -3.918 -10.761 23.380 1.00 75.19 100 GLU A O 1
ATOM 780 N N . SER A 1 101 ? -3.754 -8.689 22.543 1.00 70.94 101 SER A N 1
ATOM 781 C CA . SER A 1 101 ? -5.187 -8.410 22.616 1.00 70.94 101 SER A CA 1
ATOM 782 C C . SER A 1 101 ? -5.865 -8.909 21.339 1.00 70.94 101 SER A C 1
ATOM 784 O O . SER A 1 101 ? -5.713 -8.312 20.269 1.00 70.94 101 SER A O 1
ATOM 786 N N . GLY A 1 102 ? -6.644 -9.990 21.423 1.00 76.12 102 GLY A N 1
ATOM 787 C CA . GLY A 1 102 ? -7.452 -10.438 20.290 1.00 76.12 102 GLY A CA 1
ATOM 788 C C . GLY A 1 102 ? -8.441 -9.349 19.851 1.00 76.12 102 GLY A C 1
ATOM 789 O O . GLY A 1 102 ? -9.127 -8.767 20.690 1.00 76.12 102 GLY A O 1
ATOM 790 N N . LEU A 1 103 ? -8.566 -9.086 18.539 1.00 78.75 103 LEU A N 1
ATOM 791 C CA . LEU A 1 103 ? -9.512 -8.081 18.006 1.00 78.75 103 LEU A CA 1
ATOM 792 C C . LEU A 1 103 ? -10.937 -8.317 18.531 1.00 78.75 103 LEU A C 1
ATOM 794 O O . LEU A 1 103 ? -11.586 -7.399 19.022 1.00 78.75 103 LEU A O 1
ATOM 798 N N . LEU A 1 104 ? -11.399 -9.570 18.478 1.00 80.38 104 LEU A N 1
ATOM 799 C CA . LEU A 1 104 ? -12.732 -9.961 18.944 1.00 80.38 104 LEU A CA 1
ATOM 800 C C . LEU A 1 104 ? -12.894 -9.840 20.459 1.00 80.38 104 LEU A C 1
ATOM 802 O O . LEU A 1 104 ? -13.974 -9.501 20.932 1.00 80.38 104 LEU A O 1
ATOM 806 N N . GLU A 1 105 ? -11.840 -10.120 21.221 1.00 83.44 105 GLU A N 1
ATOM 807 C CA . GLU A 1 105 ? -11.858 -9.958 22.674 1.00 83.44 105 GLU A CA 1
ATOM 808 C C . GLU A 1 105 ? -12.017 -8.481 23.036 1.00 83.44 105 GLU A C 1
ATOM 810 O O . GLU A 1 105 ? -12.910 -8.134 23.805 1.00 83.44 105 GLU A O 1
ATOM 815 N N . ARG A 1 106 ? -11.255 -7.600 22.374 1.00 83.88 106 ARG A N 1
ATOM 816 C CA . ARG A 1 106 ? -11.378 -6.149 22.543 1.00 83.88 106 ARG A CA 1
ATOM 817 C C . ARG A 1 106 ? -12.779 -5.653 22.192 1.00 83.88 106 ARG A C 1
ATOM 819 O O . ARG A 1 106 ? -13.356 -4.890 22.958 1.00 83.88 106 ARG A O 1
ATOM 826 N N . VAL A 1 107 ? -13.338 -6.119 21.073 1.00 83.44 107 VAL A N 1
ATOM 827 C CA . VAL A 1 107 ? -14.718 -5.807 20.670 1.00 83.44 107 VAL A CA 1
ATOM 828 C C . VAL A 1 107 ? -15.717 -6.226 21.747 1.00 83.44 107 VAL A C 1
ATOM 830 O O . VAL A 1 107 ? -16.585 -5.435 22.096 1.00 83.44 107 VAL A O 1
ATOM 833 N N . ARG A 1 108 ? -15.592 -7.438 22.306 1.00 83.25 108 ARG A N 1
ATOM 834 C CA . ARG A 1 108 ? -16.486 -7.927 23.370 1.00 83.25 108 ARG A CA 1
ATOM 835 C C . ARG A 1 108 ? -16.391 -7.075 24.630 1.00 83.25 108 ARG A C 1
ATOM 837 O O . ARG A 1 108 ? -17.424 -6.739 25.195 1.00 83.25 108 ARG A O 1
ATOM 844 N N . THR A 1 109 ? -15.182 -6.702 25.046 1.00 82.50 109 THR A N 1
ATOM 845 C CA . THR A 1 109 ? -14.982 -5.819 26.203 1.00 82.50 109 THR A CA 1
ATOM 846 C C . THR A 1 109 ? -15.632 -4.455 25.986 1.00 82.50 109 THR A C 1
ATOM 848 O O . THR A 1 109 ? -16.287 -3.951 26.890 1.00 82.50 109 THR A O 1
ATOM 851 N N . LEU A 1 110 ? -15.486 -3.874 24.791 1.00 81.75 110 LEU A N 1
ATOM 852 C CA . LEU A 1 110 ? -16.078 -2.576 24.459 1.00 81.75 110 LEU A CA 1
ATOM 853 C C . LEU A 1 110 ? -17.606 -2.652 24.337 1.00 81.75 110 LEU A C 1
ATOM 855 O O . LEU A 1 110 ? -18.295 -1.751 24.792 1.00 81.75 110 LEU A O 1
ATOM 859 N N . ALA A 1 111 ? -18.146 -3.731 23.770 1.00 78.31 111 ALA A N 1
ATOM 860 C CA . ALA A 1 111 ? -19.587 -3.905 23.585 1.00 78.31 111 ALA A CA 1
ATOM 861 C C . ALA A 1 111 ? -20.346 -4.252 24.881 1.00 78.31 111 ALA A C 1
ATOM 863 O O . ALA A 1 111 ? -21.557 -4.068 24.937 1.00 78.31 111 ALA A O 1
ATOM 864 N N . ALA A 1 112 ? -19.662 -4.764 25.911 1.00 75.25 112 ALA A N 1
ATOM 865 C CA . ALA A 1 112 ? -20.277 -5.176 27.176 1.00 75.25 112 ALA A CA 1
ATOM 866 C C . ALA A 1 112 ? -20.593 -4.011 28.138 1.00 75.25 112 ALA A C 1
ATOM 868 O O . ALA A 1 112 ? -21.199 -4.241 29.183 1.00 75.25 112 ALA A O 1
ATOM 869 N N . GLY A 1 113 ? -20.169 -2.782 27.826 1.00 68.88 113 GLY A N 1
ATOM 870 C CA . GLY A 1 113 ? -20.466 -1.604 28.639 1.00 68.88 113 GLY A CA 1
ATOM 871 C C . GLY A 1 113 ? -21.796 -0.958 28.252 1.00 68.88 113 GLY A C 1
ATOM 872 O O . GLY A 1 113 ? -21.971 -0.539 27.107 1.00 68.88 113 GLY A O 1
ATOM 873 N N . ASP A 1 114 ? -22.711 -0.806 29.209 1.00 60.06 114 ASP A N 1
ATOM 874 C CA . ASP A 1 114 ? -23.902 0.025 29.015 1.00 60.06 114 ASP A CA 1
ATOM 875 C C . ASP A 1 114 ? -23.480 1.469 28.695 1.00 60.06 114 ASP A C 1
ATOM 877 O O . ASP A 1 114 ? -22.747 2.107 29.450 1.00 60.06 114 ASP A O 1
ATOM 881 N N . GLY A 1 115 ? -23.918 1.981 27.540 1.00 65.75 115 GLY A N 1
ATOM 882 C CA . GLY A 1 115 ? -23.540 3.312 27.054 1.00 65.75 115 GLY A CA 1
ATOM 883 C C . GLY A 1 115 ? -22.128 3.412 26.462 1.00 65.75 115 GLY A C 1
ATOM 884 O O . GLY A 1 115 ? -21.641 4.528 26.272 1.00 65.75 115 GLY A O 1
ATOM 885 N N . ALA A 1 116 ? -21.471 2.284 26.161 1.00 66.12 116 ALA A N 1
ATOM 886 C CA . ALA A 1 116 ? -20.146 2.285 25.551 1.00 66.12 116 ALA A CA 1
ATOM 887 C C . ALA A 1 116 ? -20.115 3.094 24.237 1.00 66.12 116 ALA A C 1
ATOM 889 O O . ALA A 1 116 ? -21.046 3.009 23.423 1.00 66.12 116 ALA A O 1
ATOM 890 N N . PRO A 1 117 ? -19.057 3.895 24.007 1.00 70.81 117 PRO A N 1
ATOM 891 C CA . PRO A 1 117 ? -18.929 4.671 22.785 1.00 70.81 117 PRO A CA 1
ATOM 892 C C . PRO A 1 117 ? -18.855 3.747 21.566 1.00 70.81 117 PRO A C 1
ATOM 894 O O . PRO A 1 117 ? -18.273 2.664 21.610 1.00 70.81 117 PRO A O 1
ATOM 897 N N . VAL A 1 118 ? -19.423 4.199 20.444 1.00 83.38 118 VAL A N 1
ATOM 898 C CA . VAL A 1 118 ? -19.248 3.523 19.153 1.00 83.38 118 VAL A CA 1
ATOM 899 C C . VAL A 1 118 ? -17.766 3.585 18.788 1.00 83.38 118 VAL A C 1
ATOM 901 O O . VAL A 1 118 ? -17.245 4.653 18.445 1.00 83.38 118 VAL A O 1
ATOM 904 N N . ALA A 1 119 ? -17.105 2.435 18.884 1.00 89.88 119 ALA A N 1
ATOM 905 C CA . ALA A 1 119 ? -15.684 2.281 18.651 1.00 89.88 119 ALA A CA 1
ATOM 906 C C . ALA A 1 119 ? -15.445 1.448 17.393 1.00 89.88 119 ALA A C 1
ATOM 908 O O . ALA A 1 119 ? -16.157 0.486 17.103 1.00 89.88 119 ALA A O 1
ATOM 909 N N . LEU A 1 120 ? -14.420 1.821 16.641 1.00 92.44 120 LEU A N 1
ATOM 910 C CA . LEU A 1 120 ? -13.902 1.035 15.538 1.00 92.44 120 LEU A CA 1
ATOM 911 C C . LEU A 1 120 ? -12.699 0.246 16.036 1.00 92.44 120 LEU A C 1
ATOM 913 O O . LEU A 1 120 ? -11.709 0.828 16.459 1.00 92.44 120 LEU A O 1
ATOM 917 N N . VAL A 1 121 ? -12.749 -1.073 15.949 1.00 92.62 121 VAL A N 1
ATOM 918 C CA . VAL A 1 121 ? -11.601 -1.940 16.189 1.00 92.62 121 VAL A CA 1
ATOM 919 C C . VAL A 1 121 ? -11.079 -2.399 14.835 1.00 92.62 121 VAL A C 1
ATOM 921 O O . VAL A 1 121 ? -11.772 -3.112 14.114 1.00 92.62 121 VAL A O 1
ATOM 924 N N . ALA A 1 122 ? -9.872 -1.980 14.469 1.00 92.81 122 ALA A N 1
ATOM 925 C CA . ALA A 1 122 ? -9.262 -2.293 13.182 1.00 92.81 122 ALA A CA 1
ATOM 926 C C . ALA A 1 122 ? -7.906 -2.976 13.361 1.00 92.81 122 ALA A C 1
ATOM 928 O O . ALA A 1 122 ? -7.226 -2.787 14.363 1.00 92.81 122 ALA A O 1
ATOM 929 N N . GLY A 1 123 ? -7.492 -3.775 12.388 1.00 91.31 123 GLY A N 1
ATOM 930 C CA . GLY A 1 123 ? -6.185 -4.413 12.378 1.00 91.31 123 GLY A CA 1
ATOM 931 C C . GLY A 1 123 ? -5.712 -4.687 10.964 1.00 91.31 123 GLY A C 1
ATOM 932 O O . GLY A 1 123 ? -6.519 -4.865 10.050 1.00 91.31 123 GLY A O 1
ATOM 933 N N . VAL A 1 124 ? -4.393 -4.722 10.806 1.00 90.81 124 VAL A N 1
ATOM 934 C CA . VAL A 1 124 ? -3.733 -5.021 9.537 1.00 90.81 124 VAL A CA 1
ATOM 935 C C . VAL A 1 124 ? -2.809 -6.208 9.745 1.00 90.81 124 VAL A C 1
ATOM 937 O O . VAL A 1 124 ? -2.004 -6.215 10.675 1.00 90.81 124 VAL A O 1
ATOM 940 N N . ASP A 1 125 ? -2.940 -7.217 8.895 1.00 91.12 125 ASP A N 1
ATOM 941 C CA . ASP A 1 125 ? -2.078 -8.392 8.888 1.00 91.12 125 ASP A CA 1
ATOM 942 C C . ASP A 1 125 ? -1.791 -8.848 7.448 1.00 91.12 125 ASP A C 1
ATOM 944 O O . ASP A 1 125 ? -2.193 -8.190 6.485 1.00 91.12 125 ASP A O 1
ATOM 948 N N . GLN A 1 126 ? -1.023 -9.936 7.306 1.00 91.88 126 GLN A N 1
ATOM 949 C CA . GLN A 1 126 ? -0.614 -10.482 6.004 1.00 91.88 126 GLN A CA 1
ATOM 950 C C . GLN A 1 126 ? -0.020 -9.405 5.081 1.00 91.88 126 GLN A C 1
ATOM 952 O O . GLN A 1 126 ? -0.377 -9.301 3.909 1.00 91.88 126 GLN A O 1
ATOM 957 N N . VAL A 1 127 ? 0.855 -8.560 5.636 1.00 92.62 127 VAL A N 1
ATOM 958 C CA . VAL A 1 127 ? 1.478 -7.486 4.867 1.00 92.62 127 VAL A CA 1
ATOM 959 C C . VAL A 1 127 ? 2.588 -8.082 4.023 1.00 92.62 127 VAL A C 1
ATOM 961 O O . VAL A 1 127 ? 3.553 -8.625 4.553 1.00 92.62 127 VAL A O 1
ATOM 964 N N . ARG A 1 128 ? 2.480 -7.929 2.708 1.00 93.75 128 ARG A N 1
ATOM 965 C CA . ARG A 1 128 ? 3.495 -8.355 1.753 1.00 93.75 128 ARG A CA 1
ATOM 966 C C . ARG A 1 128 ? 3.940 -7.165 0.930 1.00 93.75 128 ARG A C 1
ATOM 968 O O . ARG A 1 128 ? 3.131 -6.536 0.260 1.00 93.75 128 ARG A O 1
ATOM 975 N N . VAL A 1 129 ? 5.229 -6.862 0.962 1.00 91.06 129 VAL A N 1
ATOM 976 C CA . VAL A 1 129 ? 5.850 -5.826 0.133 1.00 91.06 129 VAL A CA 1
ATOM 977 C C . VAL A 1 129 ? 6.676 -6.496 -0.943 1.00 91.06 129 VAL A C 1
ATOM 979 O O . VAL A 1 129 ? 7.376 -7.468 -0.675 1.00 91.06 129 VAL A O 1
ATOM 982 N N . TRP A 1 130 ? 6.637 -5.971 -2.157 1.00 91.31 130 TRP A N 1
ATOM 983 C CA . TRP A 1 130 ? 7.555 -6.379 -3.204 1.00 91.31 130 TRP A CA 1
AT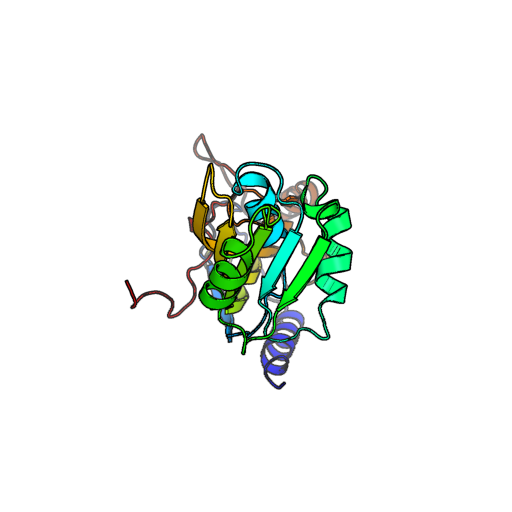OM 984 C C . TRP A 1 130 ? 8.092 -5.188 -3.970 1.00 91.31 130 TRP A C 1
ATOM 986 O O . TRP A 1 130 ? 7.442 -4.154 -4.104 1.00 91.31 130 TRP A O 1
ATOM 996 N N . ALA A 1 131 ? 9.310 -5.353 -4.462 1.00 89.94 131 ALA A N 1
ATOM 997 C CA . ALA A 1 131 ? 9.969 -4.397 -5.322 1.00 89.94 131 ALA A CA 1
ATOM 998 C C . ALA A 1 131 ? 10.653 -5.133 -6.469 1.00 89.94 131 ALA A C 1
ATOM 1000 O O . ALA A 1 131 ? 11.191 -6.229 -6.289 1.00 89.94 131 ALA A O 1
ATOM 1001 N N . GLY A 1 132 ? 10.658 -4.523 -7.646 1.00 89.00 132 GLY A N 1
ATOM 1002 C CA . GLY A 1 132 ? 11.310 -5.098 -8.806 1.00 89.00 132 GLY A CA 1
ATOM 1003 C C . GLY A 1 132 ? 11.727 -4.059 -9.826 1.00 89.00 132 GLY A C 1
ATOM 1004 O O . GLY A 1 132 ? 11.170 -2.963 -9.891 1.00 89.00 132 GLY A O 1
ATOM 1005 N N . VAL A 1 133 ? 12.721 -4.437 -10.623 1.00 88.25 133 VAL A N 1
ATOM 1006 C CA . VAL A 1 133 ? 13.062 -3.746 -11.861 1.00 88.25 133 VAL A CA 1
ATOM 1007 C C . VAL A 1 133 ? 12.725 -4.669 -13.014 1.00 88.25 133 VAL A C 1
ATOM 1009 O O . VAL A 1 133 ? 13.120 -5.836 -13.020 1.00 88.25 133 VAL A O 1
ATOM 1012 N N . PHE A 1 134 ? 12.028 -4.125 -13.994 1.00 87.06 134 PHE A N 1
ATOM 1013 C CA . PHE A 1 134 ? 11.602 -4.805 -15.198 1.00 87.06 134 PHE A CA 1
ATOM 1014 C C . PHE A 1 134 ? 12.237 -4.112 -16.399 1.00 87.06 134 PHE A C 1
ATOM 1016 O O . PHE A 1 134 ? 12.393 -2.891 -16.402 1.00 87.06 134 PHE A O 1
ATOM 1023 N N . ARG A 1 135 ? 12.606 -4.886 -17.415 1.00 86.69 135 ARG A N 1
ATOM 1024 C CA . ARG A 1 135 ? 12.910 -4.375 -18.756 1.00 86.69 135 ARG A CA 1
ATOM 1025 C C . ARG A 1 135 ? 11.723 -4.645 -19.653 1.00 86.69 135 ARG A C 1
ATOM 1027 O O . ARG A 1 135 ? 11.059 -5.665 -19.491 1.00 86.69 135 ARG A O 1
ATOM 1034 N N . ASP A 1 136 ? 11.474 -3.778 -20.611 1.00 84.12 136 ASP A N 1
ATOM 1035 C CA . ASP A 1 136 ? 10.504 -4.075 -21.654 1.00 84.12 136 ASP A CA 1
ATOM 1036 C C . ASP A 1 136 ? 11.145 -4.961 -22.730 1.00 84.12 136 ASP A C 1
ATOM 1038 O O . ASP A 1 136 ? 12.129 -4.557 -23.343 1.00 84.12 136 ASP A O 1
ATOM 1042 N N . ALA A 1 137 ? 10.596 -6.151 -22.980 1.00 80.25 137 ALA A N 1
ATOM 1043 C CA . ALA A 1 137 ? 11.065 -7.037 -24.046 1.00 80.25 137 ALA A CA 1
ATOM 1044 C C . ALA A 1 137 ? 10.772 -6.503 -25.458 1.00 80.25 137 ALA A C 1
ATOM 1046 O O . ALA A 1 137 ? 11.437 -6.905 -26.413 1.00 80.25 137 ALA A O 1
ATOM 1047 N N . ASN A 1 138 ? 9.796 -5.600 -25.595 1.00 75.31 138 ASN A N 1
ATOM 1048 C CA . ASN A 1 138 ? 9.477 -4.935 -26.858 1.00 75.31 138 ASN A CA 1
ATOM 1049 C C . ASN A 1 138 ? 10.411 -3.745 -27.135 1.00 75.31 138 ASN A C 1
ATOM 1051 O O . ASN A 1 138 ? 10.487 -3.256 -28.267 1.00 75.31 138 ASN A O 1
ATOM 1055 N N . ALA A 1 139 ? 11.150 -3.290 -26.121 1.00 70.44 139 ALA A N 1
ATOM 1056 C CA . ALA A 1 139 ? 12.230 -2.334 -26.271 1.00 70.44 139 ALA A CA 1
ATOM 1057 C C . ALA A 1 139 ? 13.539 -3.103 -26.479 1.00 70.44 139 ALA A C 1
ATOM 1059 O O . ALA A 1 139 ? 13.847 -4.017 -25.721 1.00 70.44 139 ALA A O 1
ATOM 1060 N N . ALA A 1 140 ? 14.357 -2.720 -27.461 1.00 65.31 140 ALA A N 1
ATOM 1061 C CA . ALA A 1 140 ? 15.713 -3.264 -27.580 1.00 65.31 140 ALA A CA 1
ATOM 1062 C C . ALA A 1 140 ? 16.616 -2.629 -26.502 1.00 65.31 140 ALA A C 1
ATOM 1064 O O . ALA A 1 140 ? 17.462 -1.794 -26.812 1.00 65.31 140 ALA A O 1
ATOM 1065 N N . ASP A 1 141 ? 16.334 -2.952 -25.234 1.00 63.19 141 ASP A N 1
ATOM 1066 C CA . ASP A 1 141 ? 17.025 -2.525 -24.009 1.00 63.19 141 ASP A CA 1
ATOM 1067 C C . ASP A 1 141 ? 16.951 -1.017 -23.686 1.00 63.19 141 ASP A C 1
ATOM 1069 O O . ASP A 1 141 ? 17.816 -0.448 -23.021 1.00 63.19 141 ASP A O 1
ATOM 1073 N N . GLY A 1 142 ? 15.888 -0.348 -24.145 1.00 75.62 142 GLY A N 1
ATOM 1074 C CA . GLY A 1 142 ? 15.694 1.094 -23.956 1.00 75.62 142 GLY A CA 1
ATOM 1075 C C . GLY A 1 142 ? 14.731 1.494 -22.840 1.00 75.62 142 GLY A C 1
ATOM 1076 O O . GLY A 1 142 ? 14.785 2.640 -22.416 1.00 75.62 142 GLY A O 1
ATOM 1077 N N . CYS A 1 143 ? 13.858 0.601 -22.368 1.00 83.06 143 CYS A N 1
ATOM 1078 C CA . CYS A 1 143 ? 12.792 0.945 -21.423 1.00 83.06 143 CYS A CA 1
ATOM 1079 C C . CYS A 1 143 ? 12.833 0.049 -20.188 1.00 83.06 143 CYS A C 1
ATOM 1081 O O . CYS A 1 143 ? 12.882 -1.178 -20.296 1.00 83.06 143 CYS A O 1
ATOM 1083 N N . TYR A 1 144 ? 12.758 0.679 -19.019 1.00 85.75 144 TYR A N 1
ATOM 1084 C CA . TYR A 1 144 ? 12.783 0.011 -17.725 1.00 85.75 144 TYR A CA 1
ATOM 1085 C C . TYR A 1 144 ? 11.636 0.499 -16.851 1.00 85.75 144 TYR A C 1
ATOM 1087 O O . TYR A 1 144 ? 11.259 1.667 -16.908 1.00 85.75 144 TYR A O 1
ATOM 1095 N N . GLN A 1 145 ? 11.127 -0.375 -15.995 1.00 87.31 145 GLN A N 1
ATOM 1096 C CA . GLN A 1 145 ? 10.146 -0.040 -14.974 1.00 87.31 145 GLN A CA 1
ATOM 1097 C C . GLN A 1 145 ? 10.700 -0.422 -13.609 1.00 87.31 145 GLN A C 1
ATOM 1099 O O . GLN A 1 145 ? 11.125 -1.554 -13.395 1.00 87.31 145 GLN A O 1
ATOM 1104 N N . PHE A 1 146 ? 10.673 0.513 -12.670 1.00 89.00 146 PHE A N 1
ATOM 1105 C CA . PHE A 1 146 ? 10.818 0.220 -11.255 1.00 89.00 146 PHE A CA 1
ATOM 1106 C C . PHE A 1 146 ? 9.434 0.189 -10.623 1.00 89.00 146 PHE A C 1
ATOM 1108 O O . PHE A 1 146 ? 8.684 1.153 -10.749 1.00 89.00 146 PHE A O 1
ATOM 1115 N N . LEU A 1 147 ? 9.108 -0.898 -9.934 1.00 88.88 147 LEU A N 1
ATOM 1116 C CA . LEU A 1 147 ? 7.838 -1.073 -9.242 1.00 88.88 147 LEU A CA 1
ATOM 1117 C C . LEU A 1 147 ? 8.111 -1.377 -7.776 1.00 88.88 147 LEU A C 1
ATOM 1119 O O . LEU A 1 147 ? 8.906 -2.262 -7.464 1.00 88.88 147 LEU A O 1
ATOM 1123 N N . VAL A 1 148 ? 7.395 -0.699 -6.889 1.00 90.56 148 VAL A N 1
ATOM 1124 C CA . VAL A 1 148 ? 7.250 -1.080 -5.483 1.00 90.56 148 VAL A CA 1
ATOM 1125 C C . VAL A 1 148 ? 5.771 -1.206 -5.195 1.00 90.56 148 VAL A C 1
ATOM 1127 O O . VAL A 1 148 ? 4.990 -0.339 -5.576 1.00 90.56 148 VAL A O 1
ATOM 1130 N N . ALA A 1 149 ? 5.376 -2.262 -4.506 1.00 91.12 149 ALA A N 1
ATOM 1131 C CA . ALA A 1 149 ? 3.999 -2.471 -4.119 1.00 91.12 149 ALA A CA 1
ATOM 1132 C C . ALA A 1 149 ? 3.903 -3.122 -2.744 1.00 91.12 149 ALA A C 1
ATOM 1134 O O . ALA A 1 149 ? 4.827 -3.781 -2.269 1.00 91.12 149 ALA A O 1
ATOM 1135 N N . GLN A 1 150 ? 2.762 -2.909 -2.109 1.00 91.62 150 GLN A N 1
ATOM 1136 C CA . GLN A 1 150 ? 2.380 -3.502 -0.844 1.00 91.62 150 GLN A CA 1
ATOM 1137 C C . GLN A 1 150 ? 0.963 -4.039 -0.986 1.00 91.62 150 GLN A C 1
ATOM 1139 O O . GLN A 1 150 ? 0.058 -3.318 -1.405 1.00 91.62 150 GLN A O 1
ATOM 1144 N N . GLU A 1 151 ? 0.771 -5.280 -0.572 1.00 93.62 151 GLU A N 1
ATOM 1145 C CA . GLU A 1 151 ? -0.525 -5.861 -0.264 1.00 93.62 151 GLU A CA 1
ATOM 1146 C C . GLU A 1 151 ? -0.658 -5.985 1.251 1.00 93.62 151 GLU A C 1
ATOM 1148 O O . GLU A 1 151 ? 0.312 -6.287 1.946 1.00 93.62 151 GLU A O 1
ATOM 1153 N N . ALA A 1 152 ? -1.847 -5.725 1.774 1.00 92.06 152 ALA A N 1
ATOM 1154 C CA . ALA A 1 152 ? -2.150 -5.930 3.178 1.00 92.06 152 ALA A CA 1
ATOM 1155 C C . ALA A 1 152 ? -3.614 -6.325 3.341 1.00 92.06 152 ALA A C 1
ATOM 1157 O O . ALA A 1 152 ? -4.489 -5.798 2.646 1.00 92.06 152 ALA A O 1
ATOM 1158 N N . ARG A 1 153 ? -3.897 -7.216 4.289 1.00 93.31 153 ARG A N 1
ATOM 1159 C CA . ARG A 1 153 ? -5.267 -7.527 4.684 1.00 93.31 153 ARG A CA 1
ATOM 1160 C C . ARG A 1 153 ? -5.672 -6.630 5.840 1.00 93.31 153 ARG A C 1
ATOM 1162 O O . ARG A 1 153 ? -4.988 -6.568 6.861 1.00 93.31 153 ARG A O 1
ATOM 1169 N N . VAL A 1 154 ? -6.800 -5.952 5.684 1.00 93.00 154 VAL A N 1
ATOM 1170 C CA . VAL A 1 154 ? -7.385 -5.093 6.709 1.00 93.00 154 VAL A CA 1
ATOM 1171 C C . VAL A 1 154 ? -8.672 -5.719 7.210 1.00 93.00 154 VAL A C 1
ATOM 1173 O O . VAL A 1 154 ? -9.494 -6.183 6.422 1.00 93.00 154 VAL A O 1
ATOM 1176 N N . ARG A 1 155 ? -8.845 -5.719 8.528 1.00 93.75 155 ARG A N 1
ATOM 1177 C CA . ARG A 1 155 ? -10.059 -6.154 9.221 1.00 93.75 155 ARG A CA 1
ATOM 1178 C C . ARG A 1 155 ? -10.542 -5.021 10.091 1.00 93.75 155 ARG A C 1
ATOM 1180 O O . ARG A 1 155 ? -9.743 -4.457 10.835 1.00 93.75 155 ARG A O 1
ATOM 1187 N N . ALA A 1 156 ? -11.822 -4.703 10.021 1.00 93.88 156 ALA A N 1
ATOM 1188 C CA . ALA A 1 156 ? -12.399 -3.615 10.787 1.00 93.88 156 ALA A CA 1
ATOM 1189 C C . ALA A 1 156 ? -13.771 -4.017 11.330 1.00 93.88 156 ALA A C 1
ATOM 1191 O O . ALA A 1 156 ? -14.540 -4.677 10.637 1.00 93.88 156 ALA A O 1
ATOM 1192 N N . ILE A 1 157 ? -14.049 -3.657 12.583 1.00 93.19 157 ILE A N 1
ATOM 1193 C CA . ILE A 1 157 ? -15.283 -3.978 13.303 1.00 93.19 157 ILE A CA 1
ATOM 1194 C C . ILE A 1 157 ? -15.760 -2.724 14.033 1.00 93.19 157 ILE A C 1
ATOM 1196 O O . ILE A 1 157 ? -15.027 -2.163 14.841 1.00 93.19 157 ILE A O 1
ATOM 1200 N N . LEU A 1 158 ? -16.992 -2.300 13.784 1.00 92.19 158 LEU A N 1
ATOM 1201 C CA . LEU A 1 158 ? -17.657 -1.199 14.473 1.00 92.19 158 LEU A CA 1
ATOM 1202 C C . LEU A 1 158 ? -18.559 -1.753 15.586 1.00 92.19 158 LEU A C 1
ATOM 1204 O O . LEU A 1 158 ? -19.480 -2.522 15.312 1.00 92.19 158 LEU A O 1
ATOM 1208 N N . THR A 1 159 ? -18.324 -1.358 16.839 1.00 85.38 159 THR A N 1
ATOM 1209 C CA . THR A 1 159 ? -18.938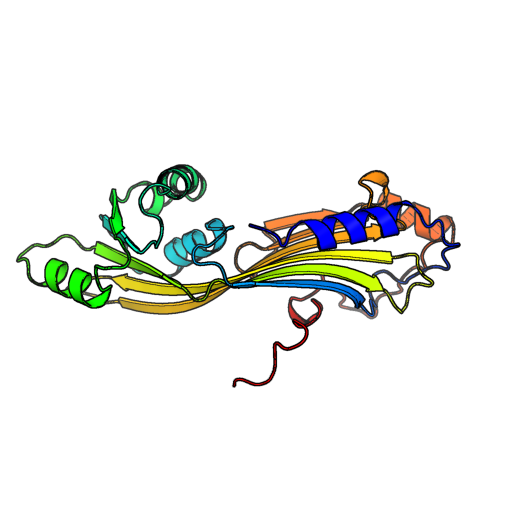 -1.967 18.039 1.00 85.38 159 THR A CA 1
ATOM 1210 C C . THR A 1 159 ? -20.318 -1.406 18.417 1.00 85.38 159 THR A C 1
ATOM 1212 O O . THR A 1 159 ? -20.726 -1.492 19.572 1.00 85.38 159 THR A O 1
ATOM 1215 N N . GLY A 1 160 ? -21.053 -0.807 17.476 1.00 79.44 160 GLY A N 1
ATOM 1216 C CA . GLY A 1 160 ? -22.320 -0.124 17.762 1.00 79.44 160 GLY A CA 1
ATOM 1217 C C . GLY A 1 160 ? -23.525 -1.073 17.913 1.00 79.44 160 GLY A C 1
ATOM 1218 O O . GLY A 1 160 ? -23.682 -1.970 17.088 1.00 79.44 160 GLY A O 1
ATOM 1219 N N . PRO A 1 161 ? -24.436 -0.847 18.885 1.00 66.69 161 PRO A N 1
ATOM 1220 C CA . PRO A 1 161 ? -25.609 -1.706 19.096 1.00 66.69 161 PRO A CA 1
ATOM 1221 C C . PRO A 1 161 ? -26.691 -1.537 18.019 1.00 66.69 161 PRO A C 1
ATOM 1223 O O . PRO A 1 161 ? -27.468 -2.452 17.771 1.00 66.69 161 PRO A O 1
ATOM 1226 N N . VAL A 1 162 ? -26.749 -0.365 17.376 1.00 72.69 162 VAL A N 1
ATOM 1227 C CA . VAL A 1 162 ? -27.775 -0.034 16.369 1.00 72.69 162 VAL A CA 1
ATOM 1228 C C . VAL A 1 162 ? -27.362 -0.478 14.965 1.00 72.69 162 VAL A C 1
ATOM 1230 O O . VAL A 1 162 ? -28.208 -0.840 14.155 1.00 72.69 162 VAL A O 1
ATOM 1233 N N . SER A 1 163 ? -26.064 -0.446 14.666 1.00 73.94 163 SER A N 1
ATOM 1234 C CA . SER A 1 163 ? -25.535 -0.772 13.341 1.00 73.94 163 SER A CA 1
ATOM 1235 C C . SER A 1 163 ? -24.138 -1.380 13.472 1.00 73.94 163 SER A C 1
ATOM 1237 O O . SER A 1 163 ? -23.149 -0.704 13.168 1.00 73.94 163 SER A O 1
ATOM 1239 N N . PRO A 1 164 ? -24.028 -2.629 13.959 1.00 83.50 164 PRO A N 1
ATOM 1240 C CA . PRO A 1 164 ? -22.760 -3.333 13.939 1.00 83.50 164 PRO A CA 1
ATOM 1241 C C . PRO A 1 164 ? -22.322 -3.514 12.486 1.00 83.50 164 PRO A C 1
ATOM 1243 O O . PRO A 1 164 ? -23.122 -3.824 11.604 1.00 83.50 164 PRO A O 1
ATOM 1246 N N . TRP A 1 165 ? -21.038 -3.308 12.237 1.00 92.50 165 TRP A N 1
ATOM 1247 C CA . TRP A 1 165 ? -20.451 -3.453 10.912 1.00 92.50 165 TRP A CA 1
ATOM 1248 C C . TRP A 1 165 ? -19.118 -4.165 11.050 1.00 92.50 165 TRP A C 1
ATOM 1250 O O . TRP A 1 165 ? -18.369 -3.907 11.991 1.00 92.50 165 TRP A O 1
ATOM 1260 N N . ALA A 1 166 ? -18.834 -5.079 10.135 1.00 93.00 166 ALA A N 1
ATOM 1261 C CA . ALA A 1 166 ? -17.550 -5.743 10.061 1.00 93.00 166 ALA A CA 1
ATOM 1262 C C . ALA A 1 166 ? -17.197 -5.977 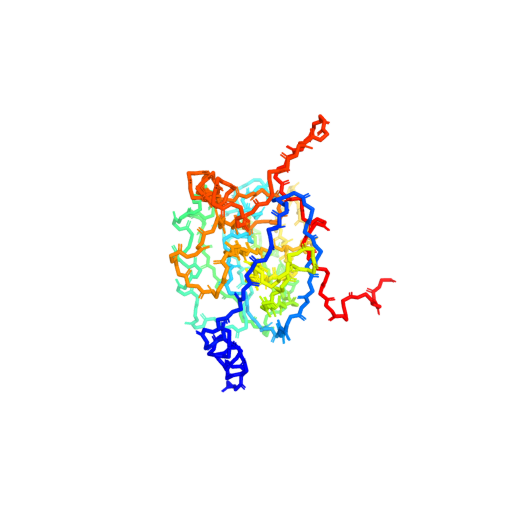8.598 1.00 93.00 166 ALA A C 1
ATOM 1264 O O . ALA A 1 166 ? -18.032 -6.451 7.829 1.00 93.00 166 ALA A O 1
ATOM 1265 N N . GLU A 1 167 ? -15.959 -5.672 8.232 1.00 95.19 167 GLU A N 1
ATOM 1266 C CA . GLU A 1 167 ? -15.459 -5.892 6.881 1.00 95.19 167 GLU A CA 1
ATOM 1267 C C . GLU A 1 167 ? -14.012 -6.384 6.917 1.00 95.19 167 GLU A C 1
ATOM 1269 O O . GLU A 1 167 ? -13.202 -5.982 7.761 1.00 95.19 167 GLU A O 1
ATOM 1274 N N . GLU A 1 168 ? -13.701 -7.271 5.976 1.00 94.38 168 GLU A N 1
ATOM 1275 C CA . GLU A 1 168 ? -12.350 -7.703 5.649 1.00 94.38 168 GLU A CA 1
ATOM 1276 C C . GLU A 1 168 ? -12.074 -7.328 4.191 1.00 94.38 168 GLU A C 1
ATOM 1278 O O . GLU A 1 168 ? -12.839 -7.701 3.300 1.00 94.38 168 GLU A O 1
ATOM 1283 N N . LYS A 1 169 ? -10.981 -6.602 3.940 1.00 93.31 169 LYS A N 1
ATOM 1284 C CA . LYS A 1 169 ? -10.563 -6.225 2.585 1.00 93.31 169 LYS A CA 1
ATOM 1285 C C . LYS A 1 169 ? -9.062 -6.417 2.410 1.00 93.31 169 LYS A C 1
ATOM 1287 O O . LYS A 1 169 ? -8.264 -6.022 3.260 1.00 93.31 169 LYS A O 1
ATOM 1292 N N . THR A 1 170 ? -8.668 -6.982 1.273 1.00 92.25 170 THR A N 1
ATOM 1293 C CA . THR A 1 170 ? -7.279 -6.942 0.805 1.00 92.25 170 THR A CA 1
ATOM 1294 C C . THR A 1 170 ? -7.057 -5.638 0.055 1.00 92.25 170 THR A C 1
ATOM 1296 O O . THR A 1 170 ? -7.708 -5.379 -0.957 1.00 92.25 170 THR A O 1
ATOM 1299 N N . LEU A 1 171 ? -6.141 -4.814 0.552 1.00 90.38 171 LEU A N 1
ATOM 1300 C CA . LEU A 1 171 ? -5.747 -3.561 -0.077 1.00 90.38 171 LEU A CA 1
ATOM 1301 C C . LEU A 1 171 ? -4.390 -3.712 -0.744 1.00 90.38 171 LEU A C 1
ATOM 1303 O O . LEU A 1 171 ? -3.497 -4.380 -0.223 1.00 90.38 171 LEU A O 1
ATOM 1307 N N . ARG A 1 172 ? -4.237 -3.045 -1.886 1.00 90.62 172 ARG A N 1
ATOM 1308 C CA . ARG A 1 172 ? -2.977 -2.951 -2.615 1.00 90.62 172 ARG A CA 1
ATOM 1309 C C . ARG A 1 172 ? -2.633 -1.490 -2.811 1.00 90.62 172 ARG A C 1
ATOM 1311 O O . ARG A 1 172 ? -3.487 -0.716 -3.210 1.00 90.62 172 ARG A O 1
ATOM 1318 N N . CYS A 1 173 ? -1.389 -1.117 -2.582 1.00 88.69 173 CYS A N 1
ATOM 1319 C CA . CYS A 1 173 ? -0.860 0.170 -3.010 1.00 88.69 173 CYS A CA 1
ATOM 1320 C C . CYS A 1 173 ? 0.452 -0.054 -3.742 1.00 88.69 173 CYS A C 1
ATOM 1322 O O . CYS A 1 173 ? 1.181 -1.000 -3.438 1.00 88.69 173 CYS A O 1
ATOM 1324 N N . TRP A 1 174 ? 0.761 0.799 -4.705 1.00 89.12 174 TRP A N 1
ATOM 1325 C CA . TRP A 1 174 ? 1.955 0.642 -5.517 1.00 89.12 174 TRP A CA 1
ATOM 1326 C C . TRP A 1 174 ? 2.440 1.974 -6.072 1.00 89.12 174 TRP A C 1
ATOM 1328 O O . TRP A 1 174 ? 1.683 2.931 -6.210 1.00 89.12 174 TRP A O 1
ATOM 1338 N N . ALA A 1 175 ? 3.725 2.020 -6.386 1.00 86.38 175 ALA A N 1
ATOM 1339 C CA . ALA A 1 175 ? 4.372 3.092 -7.111 1.00 86.38 175 ALA A CA 1
ATOM 1340 C C . ALA A 1 175 ? 5.193 2.479 -8.246 1.00 86.38 175 ALA A C 1
ATOM 1342 O O . ALA A 1 175 ? 5.959 1.541 -8.023 1.00 86.38 175 ALA A O 1
ATOM 1343 N N . SER A 1 176 ? 5.024 3.005 -9.454 1.00 87.75 176 SER A N 1
ATOM 1344 C CA . SER A 1 176 ? 5.744 2.593 -10.654 1.00 87.75 176 SER A CA 1
ATOM 1345 C C . SER A 1 176 ? 6.422 3.797 -11.280 1.00 87.75 176 SER A C 1
ATOM 1347 O O . SER A 1 176 ? 5.767 4.801 -11.542 1.00 87.75 176 SER A O 1
ATOM 1349 N N . ALA A 1 177 ? 7.705 3.674 -11.583 1.00 86.56 177 ALA A N 1
ATOM 1350 C CA . ALA A 1 177 ? 8.460 4.652 -12.347 1.00 86.56 177 ALA A CA 1
ATOM 1351 C C . ALA A 1 177 ? 8.981 4.001 -13.630 1.00 86.56 177 ALA A C 1
ATOM 1353 O O . ALA A 1 177 ? 9.638 2.963 -13.573 1.00 86.56 177 ALA A O 1
ATOM 1354 N N . VAL A 1 178 ? 8.687 4.608 -14.776 1.00 85.50 178 VAL A N 1
ATOM 1355 C CA . VAL A 1 178 ? 9.135 4.151 -16.095 1.00 85.50 178 VAL A CA 1
ATOM 1356 C C . VAL A 1 178 ? 10.256 5.058 -16.581 1.00 85.50 178 VAL A C 1
ATOM 1358 O O . VAL A 1 178 ? 10.126 6.283 -16.571 1.00 85.50 178 VAL A O 1
ATOM 1361 N N . PHE A 1 179 ? 11.354 4.455 -17.021 1.00 85.50 179 PHE A N 1
ATOM 1362 C CA . PHE A 1 179 ? 12.567 5.130 -17.462 1.00 85.50 179 PHE A CA 1
ATOM 1363 C C . PHE A 1 179 ? 12.923 4.735 -18.892 1.00 85.50 179 PHE A C 1
ATOM 1365 O O . PHE A 1 179 ? 12.737 3.584 -19.290 1.00 85.50 179 PHE A O 1
ATOM 1372 N N . TYR A 1 180 ? 13.502 5.679 -19.630 1.00 81.56 180 TYR A N 1
ATOM 1373 C CA . TYR A 1 180 ? 14.244 5.404 -20.852 1.00 81.56 180 TYR A CA 1
ATOM 1374 C C . TYR A 1 180 ? 15.753 5.384 -20.571 1.00 81.56 180 TYR A C 1
ATOM 1376 O O . TYR A 1 180 ? 16.313 6.379 -20.104 1.00 81.56 180 TYR A O 1
ATOM 1384 N N . GLY A 1 181 ? 16.418 4.277 -20.900 1.00 76.88 181 GLY A N 1
ATOM 1385 C CA . GLY A 1 181 ? 17.805 3.999 -20.533 1.00 76.88 181 GLY A CA 1
ATOM 1386 C C . GLY A 1 181 ? 17.959 3.616 -19.053 1.00 76.88 181 GLY A C 1
ATOM 1387 O O . GLY A 1 181 ? 16.967 3.289 -18.400 1.00 76.88 181 GLY A O 1
ATOM 1388 N N . PRO A 1 182 ? 19.189 3.649 -18.507 1.00 68.00 182 PRO A N 1
ATOM 1389 C CA . PRO A 1 182 ? 19.446 3.344 -17.101 1.00 68.00 182 PRO A CA 1
ATOM 1390 C C . PRO A 1 182 ? 18.498 4.086 -16.140 1.00 68.00 182 PRO A C 1
ATOM 1392 O O . PRO A 1 182 ? 18.152 5.238 -16.414 1.00 68.00 182 PRO A O 1
ATOM 1395 N N . PRO A 1 183 ? 18.102 3.483 -15.001 1.00 64.94 183 PRO A N 1
ATOM 1396 C CA . PRO A 1 183 ? 17.170 4.082 -14.046 1.00 64.94 183 PRO A CA 1
ATOM 1397 C C . PRO A 1 183 ? 17.810 5.277 -13.316 1.00 64.94 183 PRO A C 1
ATOM 1399 O O . PRO A 1 183 ? 18.325 5.160 -12.206 1.00 64.94 183 PRO A O 1
ATOM 1402 N N . VAL A 1 184 ? 17.789 6.444 -13.963 1.00 68.06 184 VAL A N 1
ATOM 1403 C CA . VAL A 1 184 ? 18.239 7.738 -13.432 1.00 68.06 184 VAL A CA 1
ATOM 1404 C C . VAL A 1 184 ? 17.136 8.790 -13.597 1.00 68.06 184 VAL A C 1
ATOM 1406 O O . VAL A 1 184 ? 16.385 8.726 -14.572 1.00 68.06 184 VAL A O 1
ATOM 1409 N N . PRO A 1 185 ? 17.039 9.804 -12.711 1.00 65.56 185 PRO A N 1
ATOM 1410 C CA . PRO A 1 185 ? 15.969 10.810 -12.765 1.00 65.56 185 PRO A CA 1
ATOM 1411 C C . PRO A 1 185 ? 15.828 11.513 -14.125 1.00 65.56 185 PRO A C 1
ATOM 1413 O O . PRO A 1 185 ? 14.720 11.805 -14.566 1.00 65.56 185 PRO A O 1
ATOM 1416 N N . ALA A 1 186 ? 16.940 11.732 -14.835 1.00 68.19 186 ALA A N 1
ATOM 1417 C CA . ALA A 1 186 ? 16.935 12.345 -16.163 1.00 68.19 186 ALA A CA 1
ATOM 1418 C C . ALA A 1 186 ? 16.184 11.503 -17.217 1.00 68.19 186 ALA A C 1
ATOM 1420 O O . ALA A 1 186 ? 15.587 12.065 -18.136 1.00 68.19 186 ALA A O 1
ATOM 1421 N N . GLY A 1 187 ? 16.167 10.177 -17.061 1.00 72.31 187 GLY A N 1
ATOM 1422 C CA . GLY A 1 187 ? 15.491 9.231 -17.948 1.00 72.31 187 GLY A CA 1
ATOM 1423 C C . GLY A 1 187 ? 14.032 8.954 -17.586 1.00 72.31 187 GLY A C 1
ATOM 1424 O O . GLY A 1 187 ? 13.390 8.197 -18.305 1.00 72.31 187 GLY A O 1
ATOM 1425 N N . LEU A 1 188 ? 13.496 9.541 -16.507 1.00 77.88 188 LEU A N 1
ATOM 1426 C CA . LEU A 1 188 ? 12.108 9.321 -16.089 1.00 77.88 188 LEU A CA 1
ATOM 1427 C C . LEU A 1 188 ? 11.138 9.792 -17.183 1.00 77.88 188 LEU A C 1
ATOM 1429 O O . LEU A 1 188 ? 11.203 10.947 -17.616 1.00 77.88 188 LEU A O 1
ATOM 1433 N N . LEU A 1 189 ? 10.265 8.885 -17.613 1.00 79.25 189 LEU A N 1
ATOM 1434 C CA . LEU A 1 189 ? 9.185 9.132 -18.567 1.00 79.25 189 LEU A CA 1
ATOM 1435 C C . LEU A 1 189 ? 7.845 9.297 -17.858 1.00 79.25 189 LEU A C 1
ATOM 1437 O O . LEU A 1 189 ? 7.081 10.191 -18.213 1.00 79.25 189 LEU A O 1
ATOM 1441 N N . ALA A 1 190 ? 7.589 8.436 -16.872 1.00 81.88 190 ALA A N 1
ATOM 1442 C CA . ALA A 1 190 ? 6.345 8.414 -16.123 1.00 81.88 190 ALA A CA 1
ATOM 1443 C C . ALA A 1 190 ? 6.579 7.967 -14.676 1.00 81.88 190 ALA A C 1
ATOM 1445 O O . ALA A 1 190 ? 7.396 7.081 -14.416 1.00 81.88 190 ALA A O 1
ATOM 1446 N N . LEU A 1 191 ? 5.838 8.549 -13.739 1.00 80.88 191 LEU A N 1
ATOM 1447 C CA . LEU A 1 191 ? 5.700 8.089 -12.362 1.00 80.88 191 LEU A CA 1
ATOM 1448 C C . LEU A 1 191 ? 4.213 7.994 -12.040 1.00 80.88 191 LEU A C 1
ATOM 1450 O O . LEU A 1 191 ? 3.497 8.991 -12.104 1.00 80.88 191 LEU A O 1
ATOM 1454 N N . THR A 1 192 ? 3.775 6.818 -11.614 1.00 82.38 192 THR A N 1
ATOM 1455 C CA . THR A 1 192 ? 2.404 6.571 -11.175 1.00 82.38 192 THR A CA 1
ATOM 1456 C C . THR A 1 192 ? 2.426 6.033 -9.756 1.00 82.38 192 THR A C 1
ATOM 1458 O O . THR A 1 192 ? 3.161 5.094 -9.456 1.00 82.38 192 THR A O 1
ATOM 1461 N N . VAL A 1 193 ? 1.622 6.618 -8.875 1.00 82.12 193 VAL A N 1
ATOM 1462 C CA . VAL A 1 193 ? 1.449 6.163 -7.494 1.00 82.12 193 VAL A CA 1
ATOM 1463 C C . VAL A 1 193 ? -0.028 5.946 -7.237 1.00 82.12 193 VAL A C 1
ATOM 1465 O O . VAL A 1 193 ? -0.832 6.848 -7.452 1.00 82.12 193 VAL A O 1
ATOM 1468 N N . THR A 1 194 ? -0.371 4.777 -6.715 1.00 83.12 194 THR A N 1
ATOM 1469 C CA . THR A 1 194 ? -1.737 4.374 -6.389 1.00 83.12 194 THR A CA 1
ATOM 1470 C C . THR A 1 194 ? -1.774 3.955 -4.929 1.00 83.12 194 THR A C 1
ATOM 1472 O O . THR A 1 194 ? -1.033 3.068 -4.503 1.00 83.12 194 THR A O 1
ATOM 1475 N N . LEU A 1 195 ? -2.631 4.603 -4.141 1.00 81.12 195 LEU A N 1
ATOM 1476 C CA . LEU A 1 195 ? -2.660 4.420 -2.688 1.00 81.12 195 LEU A CA 1
ATOM 1477 C C . LEU A 1 195 ? -3.677 3.373 -2.237 1.00 81.12 195 LEU A C 1
ATOM 1479 O O . LEU A 1 195 ? -3.469 2.762 -1.199 1.00 81.12 195 LEU A O 1
ATOM 1483 N N . ASP A 1 196 ? -4.739 3.138 -3.002 1.00 73.75 196 ASP A N 1
ATOM 1484 C CA . ASP A 1 196 ? -5.796 2.168 -2.682 1.00 73.75 196 ASP A CA 1
ATOM 1485 C C . ASP A 1 196 ? -5.972 1.073 -3.745 1.00 73.75 196 ASP A C 1
ATOM 1487 O O . ASP A 1 196 ? -6.886 0.257 -3.657 1.00 73.75 196 ASP A O 1
ATOM 1491 N N . GLY A 1 197 ? -5.075 1.043 -4.730 1.00 68.06 197 GLY A N 1
ATOM 1492 C CA . GLY A 1 197 ? -5.040 0.043 -5.796 1.00 68.06 197 GLY A CA 1
ATOM 1493 C C . GLY A 1 197 ? -6.037 0.308 -6.920 1.00 68.06 197 GLY A C 1
ATOM 1494 O O . GLY A 1 197 ? -5.977 -0.381 -7.934 1.00 68.06 197 GLY A O 1
ATOM 1495 N N . GLU A 1 198 ? -6.910 1.304 -6.759 1.00 67.88 198 GLU A N 1
ATOM 1496 C CA . GLU A 1 198 ? -8.023 1.575 -7.664 1.00 67.88 198 GLU A CA 1
ATOM 1497 C C . GLU A 1 198 ? -7.766 2.843 -8.490 1.00 67.88 198 GLU A C 1
ATOM 1499 O O . GLU A 1 198 ? -7.926 2.815 -9.708 1.00 67.88 198 GLU A O 1
ATOM 1504 N N . THR A 1 199 ? -7.324 3.941 -7.858 1.00 70.69 199 THR A N 1
ATOM 1505 C CA . THR A 1 199 ? -7.140 5.234 -8.547 1.00 70.69 199 THR A CA 1
ATOM 1506 C C . THR A 1 199 ? -5.720 5.788 -8.377 1.00 70.69 199 THR A C 1
ATOM 1508 O O . THR A 1 199 ? -5.241 5.885 -7.240 1.00 70.69 199 THR A O 1
ATOM 1511 N N . PRO A 1 200 ? -5.038 6.204 -9.466 1.00 71.62 200 PRO A N 1
ATOM 1512 C CA . PRO A 1 200 ? -3.762 6.903 -9.366 1.00 71.62 200 PRO A CA 1
ATOM 1513 C C . PRO A 1 200 ? -3.906 8.174 -8.523 1.00 71.62 200 PRO A C 1
ATOM 1515 O O . PRO A 1 200 ? -4.641 9.094 -8.875 1.00 71.62 200 PRO A O 1
ATOM 1518 N N . ALA A 1 201 ? -3.192 8.230 -7.405 1.00 69.38 201 ALA A N 1
ATOM 1519 C CA . ALA A 1 201 ? -3.115 9.404 -6.544 1.00 69.38 201 ALA A CA 1
ATOM 1520 C C . ALA A 1 201 ? -2.145 10.453 -7.106 1.00 69.38 201 ALA A C 1
ATOM 1522 O O . ALA A 1 201 ? -2.342 11.651 -6.921 1.00 69.38 201 ALA A O 1
ATOM 1523 N N . VAL A 1 202 ? -1.091 10.000 -7.789 1.00 72.75 202 VAL A N 1
ATOM 1524 C CA . VAL A 1 202 ? -0.103 10.855 -8.452 1.00 72.75 202 VAL A CA 1
ATOM 1525 C C . VAL A 1 202 ? 0.210 10.248 -9.809 1.00 72.75 202 VAL A C 1
ATOM 1527 O O . VAL A 1 202 ? 0.540 9.066 -9.890 1.00 72.75 202 VAL A O 1
ATOM 1530 N N . THR A 1 203 ? 0.132 11.067 -10.854 1.00 75.31 203 THR A N 1
ATOM 1531 C CA . THR A 1 203 ? 0.648 10.738 -12.185 1.00 75.31 203 THR A CA 1
ATOM 1532 C C . THR A 1 203 ? 1.515 11.902 -12.643 1.00 75.31 203 THR A C 1
ATOM 1534 O O . THR A 1 203 ? 1.050 13.040 -12.685 1.00 75.31 203 THR A O 1
ATOM 1537 N N . ILE A 1 204 ? 2.787 11.631 -12.917 1.00 74.19 204 ILE A N 1
ATOM 1538 C CA . ILE A 1 204 ? 3.720 12.582 -13.521 1.00 74.19 204 ILE A CA 1
ATOM 1539 C C . ILE A 1 204 ? 4.163 11.969 -14.834 1.00 74.19 204 ILE A C 1
ATOM 1541 O O . ILE A 1 204 ? 4.804 10.925 -14.811 1.00 74.19 204 ILE A O 1
ATOM 1545 N N . ASP A 1 205 ? 3.883 12.650 -15.938 1.00 77.81 205 ASP A N 1
ATOM 1546 C CA . ASP A 1 205 ? 4.305 12.245 -17.275 1.00 77.81 205 ASP A CA 1
ATOM 1547 C C . ASP A 1 205 ? 5.144 13.355 -17.915 1.00 77.81 205 ASP A C 1
ATOM 1549 O O . ASP A 1 205 ? 4.882 14.543 -17.707 1.00 77.81 205 ASP A O 1
ATOM 1553 N N . ASP A 1 206 ? 6.140 12.980 -18.721 1.00 72.94 206 ASP A N 1
ATOM 1554 C CA . ASP A 1 206 ? 6.954 13.919 -19.502 1.00 72.94 206 ASP A CA 1
ATOM 1555 C C . ASP A 1 206 ? 6.704 13.742 -21.013 1.00 72.94 206 ASP A C 1
ATOM 1557 O O . ASP A 1 206 ? 7.508 13.129 -21.732 1.00 72.94 206 ASP A O 1
ATOM 1561 N N . PRO A 1 207 ? 5.577 14.268 -21.536 1.00 71.81 207 PRO A N 1
ATOM 1562 C CA . PRO A 1 207 ? 5.216 14.109 -22.941 1.00 71.81 207 PRO A CA 1
ATOM 1563 C C . PRO A 1 207 ? 6.209 14.805 -23.883 1.00 71.81 207 PRO A C 1
ATOM 1565 O O . PRO A 1 207 ? 6.384 14.374 -25.023 1.00 71.81 207 PRO A O 1
ATOM 1568 N N . ALA A 1 208 ? 6.892 15.859 -23.421 1.00 72.75 208 ALA A N 1
ATOM 1569 C CA . ALA A 1 208 ? 7.892 16.572 -24.210 1.00 72.75 208 ALA A CA 1
ATOM 1570 C C . ALA A 1 208 ? 9.150 15.718 -24.412 1.00 72.75 208 ALA A C 1
ATOM 1572 O O . ALA A 1 208 ? 9.644 15.592 -25.535 1.00 72.75 208 ALA A O 1
ATOM 1573 N N . LYS A 1 209 ? 9.636 15.068 -23.350 1.00 75.94 209 LYS A N 1
ATOM 1574 C CA . LYS A 1 209 ? 10.745 14.112 -23.437 1.00 75.94 209 LYS A CA 1
ATOM 1575 C C . LYS A 1 209 ? 10.373 12.903 -24.280 1.00 75.94 209 LYS A C 1
ATOM 1577 O O . LYS A 1 209 ? 11.164 12.492 -25.123 1.00 75.94 209 LYS A O 1
ATOM 1582 N N . VAL A 1 210 ? 9.158 12.383 -24.124 1.00 69.06 210 VAL A N 1
ATOM 1583 C CA . VAL A 1 210 ? 8.613 11.344 -25.005 1.00 69.06 210 VAL A CA 1
ATOM 1584 C C . VAL A 1 210 ? 8.676 11.775 -26.473 1.00 69.06 210 VAL A C 1
ATOM 1586 O O . VAL A 1 210 ? 9.222 11.046 -27.300 1.00 69.06 210 VAL A O 1
ATOM 1589 N N . ALA A 1 211 ? 8.179 12.970 -26.805 1.00 69.75 211 ALA A N 1
ATOM 1590 C CA . ALA A 1 211 ? 8.188 13.485 -28.171 1.00 69.75 211 ALA A CA 1
ATOM 1591 C C . ALA A 1 211 ? 9.615 13.661 -28.716 1.00 69.75 211 ALA A C 1
ATOM 1593 O O . ALA A 1 211 ? 9.878 13.348 -29.878 1.00 69.75 211 ALA A O 1
ATOM 1594 N N . LEU A 1 212 ? 10.552 14.103 -27.872 1.00 78.00 212 LEU A N 1
ATOM 1595 C CA . LEU A 1 212 ? 11.970 14.225 -28.211 1.00 78.00 212 LEU A CA 1
ATOM 1596 C C . LEU A 1 212 ? 12.626 12.863 -28.470 1.00 78.00 212 LEU A C 1
ATOM 1598 O O . LEU A 1 212 ? 13.426 12.713 -29.392 1.00 78.00 212 LEU A O 1
ATOM 1602 N N . LEU A 1 213 ? 12.281 11.843 -27.687 1.00 73.00 213 LEU A N 1
ATOM 1603 C CA . LEU A 1 213 ? 12.769 10.487 -27.909 1.00 73.00 213 LEU A CA 1
ATOM 1604 C C . LEU A 1 213 ? 12.165 9.872 -29.181 1.00 73.00 213 LEU A C 1
ATOM 1606 O O . LEU A 1 213 ? 12.872 9.189 -29.922 1.00 73.00 213 LEU A O 1
ATOM 1610 N N . ILE A 1 214 ? 10.896 10.153 -29.486 1.00 70.25 214 ILE A N 1
ATOM 1611 C CA . ILE A 1 214 ? 10.259 9.741 -30.746 1.00 70.25 214 ILE A CA 1
ATOM 1612 C C . ILE A 1 214 ? 10.949 10.410 -31.943 1.00 70.25 214 ILE A C 1
ATOM 1614 O O . ILE A 1 214 ? 11.353 9.723 -32.883 1.00 70.25 214 ILE A O 1
ATOM 1618 N N . SER A 1 215 ? 11.145 11.732 -31.907 1.00 71.88 215 SER A N 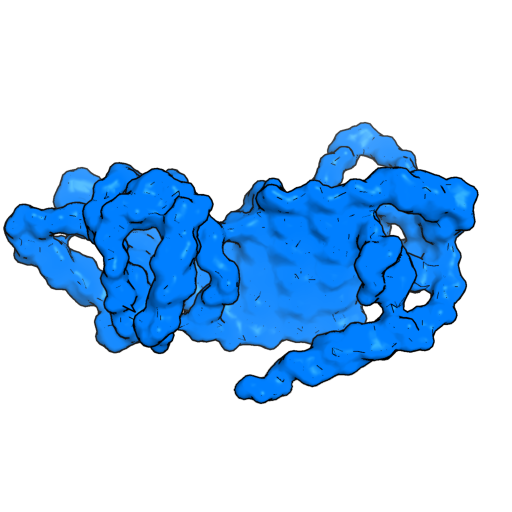1
ATOM 1619 C CA . SER A 1 215 ? 11.800 12.469 -32.999 1.00 71.88 215 SER A CA 1
ATOM 1620 C C . SER A 1 215 ? 13.261 12.047 -33.186 1.00 71.88 215 SER A C 1
ATOM 1622 O O . SER A 1 215 ? 13.740 11.937 -34.315 1.00 71.88 215 SER A O 1
ATOM 1624 N N . GLY A 1 216 ? 13.941 11.701 -32.091 1.00 73.81 216 GLY A N 1
ATOM 1625 C CA . GLY A 1 216 ? 15.279 11.119 -32.086 1.00 73.81 216 GLY A CA 1
ATOM 1626 C C . GLY A 1 216 ? 15.349 9.643 -32.496 1.00 73.81 216 GLY A C 1
ATOM 1627 O O . GLY A 1 216 ? 16.427 9.060 -32.390 1.00 73.81 216 GLY A O 1
ATOM 1628 N N . LYS A 1 217 ? 14.236 9.020 -32.927 1.00 70.12 217 LYS A N 1
ATOM 1629 C CA . LYS A 1 217 ? 14.116 7.586 -33.283 1.00 70.12 217 LYS A CA 1
ATOM 1630 C C . LYS A 1 217 ? 14.531 6.621 -32.162 1.00 70.12 217 LYS A C 1
ATOM 1632 O O . LYS A 1 217 ? 14.846 5.457 -32.407 1.00 70.12 217 LYS A O 1
ATOM 1637 N N . ARG A 1 218 ? 14.516 7.121 -30.929 1.00 69.12 218 ARG A N 1
ATOM 1638 C CA . ARG A 1 218 ? 14.803 6.410 -29.679 1.00 69.12 218 ARG A CA 1
ATOM 1639 C C . ARG A 1 218 ? 13.558 5.756 -29.094 1.00 69.12 218 ARG A C 1
ATOM 1641 O O . ARG A 1 218 ? 13.666 4.782 -28.368 1.00 69.12 218 ARG A O 1
ATOM 1648 N N . LEU A 1 219 ? 12.379 6.251 -29.455 1.00 67.88 219 LEU A N 1
ATOM 1649 C CA . LEU A 1 219 ? 11.089 5.601 -29.244 1.00 67.88 219 LEU A CA 1
ATOM 1650 C C . LEU A 1 219 ? 10.348 5.514 -30.581 1.00 67.88 219 LEU A C 1
ATOM 1652 O O . LEU A 1 219 ? 10.576 6.311 -31.491 1.00 67.88 219 LEU A O 1
ATOM 1656 N N . LYS A 1 220 ? 9.456 4.537 -30.705 1.00 64.69 220 LYS A N 1
ATOM 1657 C CA . LYS A 1 220 ? 8.495 4.452 -31.803 1.00 64.69 220 LYS A CA 1
ATOM 1658 C C . LYS A 1 220 ? 7.214 5.143 -31.364 1.00 64.69 220 LYS A C 1
ATOM 1660 O O . LYS A 1 220 ? 6.698 4.882 -30.278 1.00 64.69 220 LYS A O 1
ATOM 1665 N N . GLN A 1 221 ? 6.686 6.015 -32.217 1.00 61.25 221 GLN A N 1
ATOM 1666 C CA . GLN A 1 221 ? 5.369 6.586 -31.984 1.00 61.25 221 GLN A CA 1
ATOM 1667 C C . GLN A 1 221 ? 4.341 5.455 -31.970 1.00 61.25 221 GLN A C 1
ATOM 1669 O O . GLN A 1 221 ? 4.209 4.711 -32.942 1.00 61.25 221 GLN A O 1
ATOM 1674 N N . PHE A 1 222 ? 3.625 5.325 -30.858 1.00 59.03 222 PHE A N 1
ATOM 1675 C CA . PHE A 1 222 ? 2.447 4.481 -30.819 1.00 59.03 222 PHE A CA 1
ATOM 1676 C C . PHE A 1 222 ? 1.327 5.166 -31.602 1.00 59.03 222 PHE A C 1
ATOM 1678 O O . PHE A 1 222 ? 1.062 6.353 -31.405 1.00 59.03 222 PHE A O 1
ATOM 1685 N N . VAL A 1 223 ? 0.674 4.419 -32.487 1.00 54.53 223 VAL A N 1
ATOM 1686 C CA . VAL A 1 223 ? -0.576 4.842 -33.118 1.00 54.53 223 VAL A CA 1
ATOM 1687 C C . VAL A 1 223 ? -1.689 4.132 -32.352 1.00 54.53 223 VAL A C 1
ATOM 1689 O O . VAL A 1 223 ? -1.897 2.939 -32.588 1.00 54.53 223 VAL A O 1
ATOM 1692 N N . PRO A 1 224 ? -2.362 4.804 -31.398 1.00 42.47 224 PRO A N 1
ATOM 1693 C CA . PRO A 1 224 ? -3.431 4.171 -30.649 1.00 42.47 224 PRO A CA 1
ATOM 1694 C C . PRO A 1 224 ? -4.511 3.657 -31.585 1.00 42.47 224 PRO A C 1
ATOM 1696 O O . PRO A 1 224 ? -5.034 4.392 -32.424 1.00 42.47 224 PRO A O 1
ATOM 1699 N N . LYS A 1 225 ? -4.893 2.391 -31.394 1.00 41.62 225 LYS A N 1
ATOM 1700 C CA . LYS A 1 225 ? -6.250 1.986 -31.752 1.00 41.62 225 LYS A CA 1
ATOM 1701 C C . LYS A 1 225 ? -7.207 2.814 -30.875 1.00 41.62 225 LYS A C 1
ATOM 1703 O O . LYS A 1 225 ? -6.868 3.074 -29.718 1.00 41.62 225 LYS A O 1
ATOM 1708 N N . PRO A 1 226 ? -8.352 3.282 -31.397 1.00 32.31 226 PRO A N 1
ATOM 1709 C CA . PRO A 1 226 ? -9.244 4.172 -30.653 1.00 32.31 226 PRO A CA 1
ATOM 1710 C C . PRO A 1 226 ? -9.601 3.585 -29.275 1.00 32.31 226 PRO A C 1
ATOM 1712 O O . PRO A 1 226 ? -10.131 2.477 -29.222 1.00 32.31 226 PRO A O 1
ATOM 1715 N N . GLY A 1 227 ? -9.296 4.309 -28.183 1.00 40.91 227 GLY A N 1
ATOM 1716 C CA . GLY A 1 227 ? -9.674 3.933 -26.807 1.00 40.91 227 GLY A CA 1
ATOM 1717 C C . GLY A 1 227 ? -8.555 3.709 -25.770 1.00 40.91 227 GLY A C 1
ATOM 1718 O O . GLY A 1 227 ? -8.865 3.235 -24.685 1.00 40.91 227 GLY A O 1
ATOM 1719 N N . GLY A 1 228 ? -7.282 4.019 -26.048 1.00 37.56 228 GLY A N 1
ATOM 1720 C CA . GLY A 1 228 ? -6.184 3.787 -25.088 1.00 37.56 228 GLY A CA 1
ATOM 1721 C C . GLY A 1 228 ? -6.206 4.720 -23.866 1.00 37.56 228 GLY A C 1
ATOM 1722 O O . GLY A 1 228 ? -6.019 5.927 -24.013 1.00 37.56 228 GLY A O 1
ATOM 1723 N N . THR A 1 229 ? -6.417 4.161 -22.674 1.00 43.09 229 THR A N 1
ATOM 1724 C CA . THR A 1 229 ? -6.325 4.830 -21.361 1.00 43.09 229 THR A CA 1
ATOM 1725 C C . THR A 1 229 ? -5.011 4.497 -20.642 1.00 43.09 229 THR A C 1
ATOM 1727 O O . THR A 1 229 ? -4.243 3.665 -21.115 1.00 43.09 229 THR A O 1
ATOM 1730 N N . ALA A 1 230 ? -4.757 5.159 -19.505 1.00 42.88 230 ALA A N 1
ATOM 1731 C CA . ALA A 1 230 ? -3.649 4.868 -18.588 1.00 42.88 230 ALA A CA 1
ATOM 1732 C C . ALA A 1 230 ? -3.537 3.363 -18.254 1.00 42.88 230 ALA A C 1
ATOM 1734 O O . ALA A 1 230 ? -4.570 2.683 -18.254 1.00 42.88 230 ALA A O 1
ATOM 1735 N N . PRO A 1 231 ? -2.327 2.860 -17.933 1.00 51.16 231 PRO A N 1
ATOM 1736 C CA . PRO A 1 231 ? -2.112 1.441 -17.693 1.00 51.16 231 PRO A CA 1
ATOM 1737 C C . PRO A 1 231 ? -2.991 0.934 -16.552 1.00 51.16 231 PRO A C 1
ATOM 1739 O O . PRO A 1 231 ? -2.965 1.462 -15.435 1.00 51.16 231 PRO A O 1
ATOM 1742 N N . ALA A 1 232 ? -3.799 -0.083 -16.841 1.00 56.31 232 ALA A N 1
ATOM 1743 C CA . ALA A 1 232 ? -4.664 -0.702 -15.847 1.00 56.31 232 ALA A CA 1
ATOM 1744 C C . ALA A 1 232 ? -3.843 -1.513 -14.828 1.00 56.31 232 ALA A C 1
ATOM 1746 O O . ALA A 1 232 ? -2.736 -1.963 -15.108 1.00 56.31 232 ALA A O 1
ATOM 1747 N N . LEU A 1 233 ? -4.409 -1.786 -13.646 1.00 53.56 233 LEU A N 1
ATOM 1748 C CA . LEU A 1 233 ? -3.783 -2.658 -12.635 1.00 53.56 233 LEU A CA 1
ATOM 1749 C C . LEU A 1 233 ? -3.387 -4.036 -13.207 1.00 53.56 233 LEU A C 1
ATOM 1751 O O . LEU A 1 233 ? -2.416 -4.636 -12.758 1.00 53.56 233 LEU A O 1
ATOM 1755 N N . SER A 1 234 ? -4.127 -4.520 -14.208 1.00 59.75 234 SER A N 1
ATOM 1756 C CA . SER A 1 234 ? -3.853 -5.762 -14.940 1.00 59.75 234 SER A CA 1
ATOM 1757 C C . SER A 1 234 ? -2.587 -5.722 -15.799 1.00 59.75 234 SER A C 1
ATOM 1759 O O . SER A 1 234 ? -2.106 -6.774 -16.205 1.00 59.75 234 SER A O 1
ATOM 1761 N N . GLU A 1 235 ? -2.064 -4.534 -16.100 1.00 56.69 235 GLU A N 1
ATOM 1762 C CA . GLU A 1 235 ? -0.835 -4.334 -16.878 1.00 56.69 235 GLU A CA 1
ATOM 1763 C C . GLU A 1 235 ? 0.416 -4.300 -15.989 1.00 56.69 235 GLU A C 1
ATOM 1765 O O . GLU A 1 235 ? 1.543 -4.296 -16.486 1.00 56.69 235 GLU A O 1
ATOM 1770 N N . ILE A 1 236 ? 0.238 -4.306 -14.663 1.00 60.00 236 ILE A N 1
ATOM 1771 C CA . ILE A 1 236 ? 1.336 -4.513 -13.722 1.00 60.00 236 ILE A CA 1
ATOM 1772 C C . ILE A 1 236 ? 1.699 -6.001 -13.741 1.00 60.00 236 ILE A C 1
ATOM 1774 O O . ILE A 1 236 ? 0.810 -6.836 -13.549 1.00 60.00 236 ILE A O 1
ATOM 1778 N N . PRO A 1 237 ? 2.984 -6.358 -13.921 1.00 59.72 237 PRO A N 1
ATOM 1779 C CA . PRO A 1 237 ? 3.404 -7.750 -13.929 1.00 59.72 237 PRO A CA 1
ATOM 1780 C C . PRO A 1 237 ? 2.915 -8.486 -12.676 1.00 59.72 237 PRO A C 1
ATOM 1782 O O . PRO A 1 237 ? 3.087 -7.970 -11.562 1.00 59.72 237 PRO A O 1
ATOM 1785 N N . PRO A 1 238 ? 2.324 -9.687 -12.818 1.00 59.84 238 PRO A N 1
ATOM 1786 C CA . PRO A 1 238 ? 1.939 -10.480 -11.665 1.00 59.84 238 PRO A CA 1
ATOM 1787 C C . PRO A 1 238 ? 3.182 -10.797 -10.834 1.00 59.84 238 PRO A C 1
ATOM 1789 O O . PRO A 1 238 ? 4.277 -10.991 -11.366 1.00 59.84 238 PRO A O 1
ATOM 1792 N N . VAL A 1 239 ? 3.012 -10.864 -9.513 1.00 56.38 239 VAL A N 1
ATOM 1793 C CA . VAL A 1 239 ? 4.085 -11.279 -8.604 1.00 56.38 239 VAL A CA 1
ATOM 1794 C C . VAL A 1 239 ? 4.567 -12.672 -9.030 1.00 56.38 239 VAL A C 1
ATOM 1796 O O . VAL A 1 239 ? 3.763 -13.610 -9.011 1.00 56.38 239 VAL A O 1
ATOM 1799 N N . PRO A 1 240 ? 5.853 -12.852 -9.390 1.00 50.06 240 PRO A N 1
ATOM 1800 C CA . PRO A 1 240 ? 6.396 -14.173 -9.676 1.00 50.06 240 PRO A CA 1
ATOM 1801 C C . PRO A 1 240 ? 6.177 -15.101 -8.470 1.00 50.06 240 PRO A C 1
ATOM 1803 O O . PRO A 1 240 ? 6.626 -14.806 -7.361 1.00 50.06 240 PRO A O 1
ATOM 1806 N N . GLY A 1 241 ? 5.438 -16.197 -8.674 1.00 51.12 241 GLY A N 1
ATOM 1807 C CA . GLY A 1 241 ? 5.050 -17.138 -7.612 1.00 51.12 241 GLY A CA 1
ATOM 1808 C C . GLY A 1 241 ? 3.794 -16.755 -6.812 1.00 51.12 241 GLY A C 1
ATOM 1809 O O . GLY A 1 241 ? 3.570 -17.312 -5.740 1.00 51.12 241 GLY A O 1
ATOM 1810 N N . GLY A 1 242 ? 2.992 -15.798 -7.293 1.00 46.16 242 GLY A N 1
ATOM 1811 C CA . GLY A 1 242 ? 1.747 -15.343 -6.659 1.00 46.16 242 GLY A CA 1
ATOM 1812 C C . GLY A 1 242 ? 0.482 -16.139 -7.008 1.00 46.16 242 GLY A C 1
ATOM 1813 O O . GLY A 1 242 ? -0.548 -15.908 -6.381 1.00 46.16 242 GLY A O 1
ATOM 1814 N N . GLU A 1 243 ? 0.536 -17.084 -7.950 1.00 42.53 243 GLU A N 1
ATOM 1815 C CA . GLU A 1 243 ? -0.612 -17.927 -8.318 1.00 42.53 243 GLU A CA 1
ATOM 1816 C C . GLU A 1 243 ? -0.325 -19.412 -8.080 1.00 42.53 243 GLU A C 1
ATOM 1818 O O . GLU A 1 243 ? 0.164 -20.121 -8.953 1.00 42.53 243 GLU A O 1
ATOM 1823 N N . ALA A 1 244 ? -0.636 -19.859 -6.861 1.00 35.41 244 ALA A N 1
ATOM 1824 C CA . ALA A 1 244 ? -1.124 -21.206 -6.546 1.00 35.41 244 ALA A CA 1
ATOM 1825 C C . ALA A 1 244 ? -1.695 -21.234 -5.110 1.00 35.41 244 ALA A C 1
ATOM 1827 O O . ALA A 1 244 ? -1.256 -22.016 -4.274 1.00 35.41 244 ALA A O 1
ATOM 1828 N N . ALA A 1 245 ? -2.624 -20.329 -4.784 1.00 36.31 245 ALA A N 1
ATOM 1829 C CA . ALA A 1 245 ? -3.449 -20.435 -3.574 1.00 36.31 245 ALA A CA 1
ATOM 1830 C C . ALA A 1 245 ? -4.743 -19.615 -3.721 1.00 36.31 245 ALA A C 1
ATOM 1832 O O . ALA A 1 245 ? -4.969 -18.638 -3.006 1.00 36.31 245 ALA A O 1
ATOM 1833 N N . ARG A 1 246 ? -5.577 -19.997 -4.688 1.00 38.44 246 ARG A N 1
ATOM 1834 C CA . ARG A 1 246 ? -7.031 -19.823 -4.640 1.00 38.44 246 ARG A CA 1
ATOM 1835 C C . ARG A 1 246 ? -7.667 -21.107 -5.138 1.00 38.44 246 ARG A C 1
ATOM 1837 O O . ARG A 1 246 ? -7.127 -21.649 -6.126 1.00 38.44 246 ARG A O 1
#

Radius of gyration: 21.98 Å; chains: 1; bounding box: 55×38×62 Å